Protein 3PH0 (pdb70)

Sequence (226 aa):
MMTNLETRLSGADPVFARELHAQLVQALGDVKRRLLQQYQQWQQEADAIEAGLNIIEKIKMNVQLKKQLAELALAGTGHHCHQEAASIADWLAQEECMAECVTLIRLSSLMNQMMTNLETRLSGADPVFARELHAQLVQALGDVKRRLLQQYQQWQQEADAIEAGLNIIEKIKMNVQLKKQLAELALAGTGHHCHQEAASIADWLAQEECMAECVTLIRLSSLMNQ

InterPro domains:
  IPR012671 Type III export protein PscE/YscE [PF08988] (2-66)
  IPR012671 Type III export protein PscE/YscE [TIGR02501] (2-66)

CATH classification: 1.20.5.420

Secondary structure (DSSP, 8-state):
---HHHHIIIII-HHHHHHHHHHHHHHHHHHHHH----HHHHHHHHHHHHHHHHHHHH--/---HHHHHHTTS-HHHHHHHHHHHHHHHHHHHHHT---HHHHHHHHHHHHHHHHHHHHH-/--HHHHHHHHHHHHHHHTTT-HHHHHHHHHHHHTSSTTHHHHHHHHHHHHHH-/--HHHHHHHHHHHHHHHTTT-HHHHHHHHHHHTSSSTTTTHHHHHHHHHHHH-

Radius of gyration: 18.31 Å; Cα contacts (8 Å, |Δi|>4): 300; chains: 4; bounding box: 33×34×64 Å

B-factor: mean 44.33, std 12.88, range [20.74, 105.82]

Nearest PDB structures (foldseek):
  3ph0-assembly2_D  TM=1.000E+00  e=2.295E-06  Aeromonas hydrophila
  5ic9-assembly1_C  TM=7.515E-01  e=3.969E+00  Thermochaetoides thermophila DSM 1495
  3ph0-assembly2_B  TM=1.006E+00  e=2.482E-07  Aeromonas hydrophila
  3ph0-assembly2_B  TM=1.017E+00  e=6.661E-08  Aeromonas hydrophila
  3ph0-assembly2_D  TM=1.019E+00  e=6.459E-07  Aeromonas hydrophila

Structure (mmCIF, N/CA/C/O backbone):
data_3PH0
#
_entry.id   3PH0
#
_cell.length_a   43.159
_cell.length_b   71.937
_cell.length_c   86.735
_cell.angle_alpha   90.000
_cell.angle_beta   90.000
_cell.angle_gamma   90.000
#
_symmetry.space_group_name_H-M   'P 21 21 2'
#
loop_
_entity.id
_entity.type
_entity.pdbx_description
1 polymer AscE
2 polymer AscG
3 water water
#
loop_
_atom_site.group_PDB
_atom_site.id
_atom_sit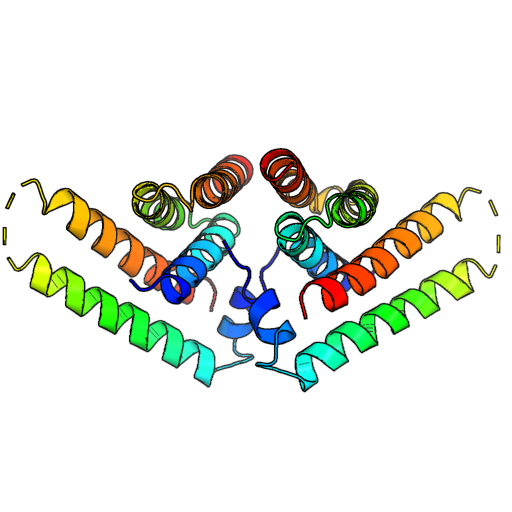e.type_symbol
_atom_site.label_atom_id
_atom_site.label_alt_id
_atom_site.label_comp_id
_atom_site.label_asym_id
_atom_site.label_entity_id
_atom_site.label_seq_id
_atom_site.pdbx_PDB_ins_code
_atom_site.Cartn_x
_atom_site.Cartn_y
_atom_site.Cartn_z
_atom_site.occupancy
_atom_site.B_iso_or_equiv
_atom_site.auth_seq_id
_atom_site.auth_comp_id
_atom_site.auth_asym_id
_atom_site.auth_atom_id
_atom_site.pdbx_PDB_model_num
ATOM 1 N N . MET A 1 1 ? 23.314 20.333 71.617 1.00 62.07 1 MET A N 1
ATOM 2 C CA . MET A 1 1 ? 24.416 20.781 70.715 1.00 61.08 1 MET A CA 1
ATOM 3 C C . MET A 1 1 ? 24.670 19.723 69.652 1.00 60.62 1 MET A C 1
ATOM 4 O O . MET A 1 1 ? 24.693 20.009 68.451 1.00 60.22 1 MET A O 1
ATOM 6 N N . MET A 1 2 ? 24.854 18.493 70.118 1.00 59.08 2 MET A N 1
ATOM 7 C CA . MET A 1 2 ? 25.116 17.359 69.250 1.00 57.29 2 MET A CA 1
ATOM 8 C C . MET A 1 2 ? 23.843 16.867 68.570 1.00 55.68 2 MET A C 1
ATOM 9 O O . MET A 1 2 ? 22.766 16.879 69.164 1.00 55.53 2 MET A O 1
ATOM 14 N N . THR A 1 3 ? 23.978 16.424 67.325 1.00 53.07 3 THR A N 1
ATOM 15 C CA . THR A 1 3 ? 22.844 15.925 66.556 1.00 51.74 3 THR A CA 1
ATOM 16 C C . THR A 1 3 ? 22.708 14.415 66.697 1.00 49.71 3 THR A C 1
ATOM 17 O O . THR A 1 3 ? 23.575 13.752 67.264 1.00 49.78 3 THR A O 1
ATOM 21 N N . ASN A 1 4 ? 21.606 13.884 66.181 1.00 47.48 4 ASN A N 1
ATOM 22 C CA . ASN A 1 4 ? 21.345 12.450 66.225 1.00 45.17 4 ASN A CA 1
ATOM 23 C C . ASN A 1 4 ? 22.289 11.799 65.216 1.00 43.76 4 ASN A C 1
ATOM 24 O O . ASN A 1 4 ? 22.725 10.665 65.393 1.00 43.38 4 ASN A O 1
ATOM 29 N N . LEU A 1 5 ? 22.610 12.542 64.163 1.00 40.78 5 LEU A N 1
ATOM 30 C CA . LEU A 1 5 ? 23.501 12.064 63.110 1.00 38.68 5 LEU A CA 1
ATOM 31 C C . LEU A 1 5 ? 24.864 11.657 63.671 1.00 37.77 5 LEU A C 1
ATOM 32 O O . LEU A 1 5 ? 25.350 10.558 63.409 1.00 35.57 5 LEU A O 1
ATOM 37 N N . GLU A 1 6 ? 25.476 12.553 64.441 1.00 38.10 6 GLU A N 1
ATOM 38 C CA . GLU A 1 6 ? 26.784 12.291 65.030 1.00 38.60 6 GLU A CA 1
ATOM 39 C C . GLU A 1 6 ? 26.831 10.982 65.819 1.00 38.05 6 GLU A C 1
ATOM 40 O O . GLU A 1 6 ? 27.841 10.284 65.808 1.00 38.19 6 GLU A O 1
ATOM 46 N N . THR A 1 7 ? 25.741 10.651 66.503 1.00 37.19 7 THR A N 1
ATOM 47 C CA . THR A 1 7 ? 25.696 9.433 67.298 1.00 37.98 7 THR A CA 1
ATOM 48 C C . THR A 1 7 ? 25.469 8.189 66.459 1.00 37.24 7 THR A C 1
ATOM 49 O O . THR A 1 7 ? 25.760 7.084 66.905 1.00 39.09 7 THR A O 1
ATOM 53 N N . ARG A 1 8 ? 24.949 8.367 65.249 1.00 37.23 8 ARG A N 1
ATOM 54 C CA . ARG A 1 8 ? 24.705 7.240 64.351 1.00 36.55 8 ARG A CA 1
ATOM 55 C C . ARG A 1 8 ? 25.959 6.966 63.536 1.00 37.76 8 ARG A C 1
ATOM 56 O O . ARG A 1 8 ? 26.079 5.921 62.898 1.00 37.47 8 ARG A O 1
ATOM 64 N N . LEU A 1 9 ? 26.885 7.919 63.547 1.00 38.15 9 LEU A N 1
ATOM 65 C CA . LEU A 1 9 ? 28.135 7.781 62.808 1.00 39.68 9 LEU A CA 1
ATOM 66 C C . LEU A 1 9 ? 29.290 7.394 63.724 1.00 39.90 9 LEU A C 1
ATOM 67 O O . LEU A 1 9 ? 30.369 7.032 63.256 1.00 39.25 9 LEU A O 1
ATOM 72 N N . SER A 1 10 ? 29.052 7.464 65.031 1.00 41.39 10 SER A N 1
ATOM 73 C CA . SER A 1 10 ? 30.086 7.159 66.013 1.00 42.47 10 SER A CA 1
ATOM 74 C C . SER A 1 10 ? 30.258 5.673 66.340 1.00 42.67 10 SER A C 1
ATOM 75 O O . SER A 1 10 ? 31.029 5.316 67.228 1.00 42.46 10 SER A O 1
ATOM 78 N N . GLY A 1 11 ? 29.544 4.812 65.624 1.00 42.44 11 GLY A N 1
ATOM 79 C CA . GLY A 1 11 ? 29.665 3.387 65.869 1.00 42.51 11 GLY A CA 1
ATOM 80 C C . GLY A 1 11 ? 28.384 2.704 66.312 1.00 43.23 11 GLY A C 1
ATOM 81 O O . GLY A 1 11 ? 28.301 1.479 66.294 1.00 43.78 11 GLY A O 1
ATOM 82 N N . ALA A 1 12 ? 27.384 3.488 66.701 1.00 41.85 12 ALA A N 1
ATOM 83 C CA . ALA A 1 12 ? 26.105 2.946 67.152 1.00 41.71 12 ALA A CA 1
ATOM 84 C C . ALA A 1 12 ? 25.224 2.385 66.024 1.00 40.99 12 ALA A C 1
ATOM 85 O O . ALA A 1 12 ? 24.301 1.604 66.281 1.00 42.00 12 ALA A O 1
ATOM 87 N N . ASP A 1 13 ? 25.507 2.779 64.785 1.00 39.66 13 ASP A N 1
ATOM 88 C CA . ASP A 1 13 ? 24.723 2.327 63.636 1.00 39.51 13 ASP A CA 1
ATOM 89 C C . ASP A 1 13 ? 25.647 2.134 62.428 1.00 37.02 13 ASP A C 1
ATOM 90 O O . ASP A 1 13 ? 25.634 2.927 61.488 1.00 36.43 13 ASP A O 1
ATOM 95 N N . PRO A 1 14 ? 26.454 1.061 62.435 1.00 36.74 14 PRO A N 1
ATOM 96 C CA . PRO A 1 14 ? 27.400 0.738 61.363 1.00 35.84 14 PRO A CA 1
ATOM 97 C C . PRO A 1 14 ? 26.786 0.661 59.967 1.00 35.75 14 PRO A C 1
ATOM 98 O O . PRO A 1 14 ? 27.393 1.104 58.988 1.00 34.33 14 PRO A O 1
ATOM 102 N N . VAL A 1 15 ? 25.594 0.075 59.882 1.00 34.87 15 VAL A N 1
ATOM 103 C CA . VAL A 1 15 ? 24.906 -0.072 58.607 1.00 35.69 15 VAL A CA 1
ATOM 104 C C . VAL A 1 15 ? 24.417 1.273 58.072 1.00 34.03 15 VAL A C 1
ATOM 105 O O . VAL A 1 15 ? 24.608 1.575 56.895 1.00 35.12 15 VAL A O 1
ATOM 109 N N . PHE A 1 16 ? 23.794 2.082 58.926 1.00 33.85 16 PHE A N 1
ATOM 110 C CA . PHE A 1 16 ? 23.337 3.404 58.500 1.00 32.59 16 PHE A CA 1
ATOM 111 C C . PHE A 1 16 ? 24.532 4.161 57.938 1.00 32.69 16 PHE A C 1
ATOM 112 O O . PHE A 1 16 ? 24.491 4.663 56.819 1.00 31.31 16 PHE A O 1
ATOM 120 N N . ALA A 1 17 ? 25.596 4.225 58.738 1.00 33.86 17 ALA A N 1
ATOM 121 C CA . ALA A 1 17 ? 26.829 4.925 58.380 1.00 33.95 17 ALA A CA 1
ATOM 122 C C . ALA A 1 17 ? 27.370 4.590 57.000 1.00 34.84 17 ALA A C 1
ATOM 123 O O . ALA A 1 17 ? 27.715 5.489 56.234 1.00 34.62 17 ALA A O 1
ATOM 125 N N . ARG A 1 18 ? 27.457 3.306 56.671 1.00 35.10 18 ARG A N 1
ATOM 126 C CA . ARG A 1 18 ? 27.975 2.952 55.357 1.00 36.37 18 ARG A CA 1
ATOM 127 C C . ARG A 1 18 ? 26.984 3.145 54.223 1.00 33.84 18 ARG A C 1
ATOM 128 O O . ARG A 1 18 ? 27.383 3.185 53.066 1.00 34.88 18 ARG A O 1
ATOM 136 N N . GLU A 1 19 ? 25.698 3.268 54.541 1.00 33.67 19 GLU A N 1
ATOM 137 C CA . GLU A 1 19 ? 24.701 3.498 53.498 1.00 33.32 19 GLU A CA 1
ATOM 138 C C . GLU A 1 19 ? 24.789 4.975 53.121 1.00 31.73 19 GLU A C 1
ATOM 139 O O . GLU A 1 19 ? 24.754 5.325 51.940 1.00 33.02 19 GLU A O 1
ATOM 145 N N . LEU A 1 20 ? 24.912 5.827 54.141 1.00 30.10 20 LEU A N 1
ATOM 146 C CA . LEU A 1 20 ? 25.005 7.267 53.954 1.00 28.93 20 LEU A CA 1
ATOM 147 C C . LEU A 1 20 ? 26.267 7.614 53.195 1.00 28.02 20 LEU A C 1
ATOM 148 O O . LEU A 1 20 ? 26.251 8.434 52.275 1.00 26.04 20 LEU A O 1
ATOM 153 N N . HIS A 1 21 ? 27.368 6.988 53.592 1.00 30.81 21 HIS A N 1
ATOM 154 C CA . HIS A 1 21 ? 28.646 7.225 52.939 1.00 32.01 21 HIS A CA 1
ATOM 155 C C . HIS A 1 21 ? 28.563 6.753 51.507 1.00 32.22 21 HIS A C 1
ATOM 156 O O . HIS A 1 21 ? 29.036 7.423 50.582 1.00 32.57 21 HIS A O 1
ATOM 163 N N . ALA A 1 22 ? 27.947 5.591 51.330 1.00 31.78 22 ALA A N 1
ATOM 164 C CA . ALA A 1 22 ? 27.794 5.011 50.009 1.00 32.43 22 ALA A CA 1
ATOM 165 C C . ALA A 1 22 ? 27.049 5.952 49.066 1.00 32.28 22 ALA A C 1
ATOM 166 O O . ALA A 1 22 ? 27.519 6.214 47.954 1.00 32.20 22 ALA A O 1
ATOM 168 N N . GLN A 1 23 ? 25.893 6.468 49.477 1.00 31.29 23 GLN A N 1
ATOM 169 C CA . GLN A 1 23 ? 25.188 7.354 48.561 1.00 33.32 23 GLN A CA 1
ATOM 170 C C . GLN A 1 23 ? 25.886 8.696 48.351 1.00 32.26 23 GLN A C 1
ATOM 171 O O . GLN A 1 23 ? 25.813 9.263 47.267 1.00 32.69 23 GLN A O 1
ATOM 177 N N . LEU A 1 24 ? 26.568 9.205 49.373 1.00 31.26 24 LEU A N 1
ATOM 178 C CA . LEU A 1 24 ? 27.280 10.464 49.211 1.00 31.40 24 LEU A CA 1
ATOM 179 C C . LEU A 1 24 ? 28.346 10.308 48.123 1.00 31.10 24 LEU A C 1
ATOM 180 O O . LEU A 1 24 ? 28.626 11.257 47.402 1.00 31.49 24 LEU A O 1
ATOM 185 N N . VAL A 1 25 ? 28.946 9.125 47.996 1.00 29.58 25 VAL A N 1
ATOM 186 C CA . VAL A 1 25 ? 29.952 8.946 46.951 1.00 28.88 25 VAL A CA 1
ATOM 187 C C . VAL A 1 25 ? 29.203 8.758 45.640 1.00 28.88 25 VAL A C 1
ATOM 188 O O . VAL A 1 25 ? 29.605 9.279 44.602 1.00 29.73 25 VAL A O 1
ATOM 192 N N . GLN A 1 26 ? 28.096 8.026 45.701 1.00 29.15 26 GLN A N 1
ATOM 193 C CA . GLN A 1 26 ? 27.263 7.808 44.530 1.00 28.97 26 GLN A CA 1
ATOM 194 C C . GLN A 1 26 ? 26.981 9.174 43.905 1.00 29.44 26 GLN A C 1
ATOM 195 O O . GLN A 1 26 ? 27.280 9.426 42.731 1.00 29.05 26 GLN A O 1
ATOM 201 N N . ALA A 1 27 ? 26.403 10.056 44.713 1.00 28.61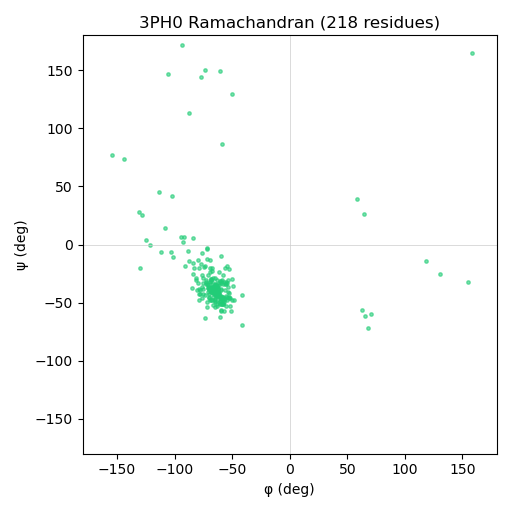 27 ALA A N 1
ATOM 202 C CA . ALA A 1 27 ? 26.070 11.402 44.275 1.00 29.16 27 ALA A CA 1
ATOM 203 C C . ALA A 1 27 ? 27.308 12.106 43.709 1.00 29.89 27 ALA A C 1
ATOM 204 O O . ALA A 1 27 ? 27.253 12.730 42.647 1.00 29.16 27 ALA A O 1
ATOM 206 N N . LEU A 1 28 ? 28.425 11.992 44.420 1.00 31.07 28 LEU A N 1
ATOM 207 C CA . LEU A 1 28 ? 29.664 12.625 43.997 1.00 31.40 28 LEU A CA 1
ATOM 208 C C . LEU A 1 28 ? 30.053 12.184 42.601 1.00 34.84 28 LEU A C 1
ATOM 209 O O . LEU A 1 28 ? 30.532 12.991 41.794 1.00 37.18 28 LEU A O 1
ATOM 214 N N . GLY A 1 29 ? 29.840 10.903 42.314 1.00 37.40 29 GLY A N 1
ATOM 215 C CA . GLY A 1 29 ? 30.171 10.381 41.003 1.00 38.51 29 GLY A CA 1
ATOM 216 C C . GLY A 1 29 ? 29.261 10.987 39.957 1.00 40.32 29 GLY A C 1
ATOM 217 O O . GLY A 1 29 ? 29.687 11.280 38.839 1.00 40.28 29 GLY A O 1
ATOM 218 N N . ASP A 1 30 ? 27.998 11.179 40.329 1.00 41.40 30 ASP A N 1
ATOM 219 C CA . ASP A 1 30 ? 27.009 11.760 39.431 1.00 40.74 30 ASP A CA 1
ATOM 220 C C . ASP A 1 30 ? 27.426 13.159 38.975 1.00 40.96 30 ASP A C 1
ATOM 221 O O . ASP A 1 30 ? 27.527 13.420 37.783 1.00 39.38 30 ASP A O 1
ATOM 226 N N . VAL A 1 31 ? 27.674 14.056 39.924 1.00 39.61 31 VAL A N 1
ATOM 227 C CA . VAL A 1 31 ? 28.063 15.416 39.578 1.00 39.09 31 VAL A CA 1
ATOM 228 C C . VAL A 1 31 ? 29.453 15.484 38.948 1.00 38.76 31 VAL A C 1
ATOM 229 O O . VAL A 1 31 ? 29.723 16.355 38.123 1.00 38.06 31 VAL A O 1
ATOM 233 N N . LYS A 1 32 ? 30.335 14.567 39.319 1.00 38.49 32 LYS A N 1
ATOM 234 C CA . LYS A 1 32 ? 31.675 14.598 38.751 1.00 38.75 32 LYS A CA 1
ATOM 235 C C . LYS A 1 32 ? 31.683 14.257 37.274 1.00 37.89 32 LYS A C 1
ATOM 236 O O . LYS A 1 32 ? 32.420 14.872 36.506 1.00 36.38 32 LYS A O 1
ATOM 242 N N . ARG A 1 33 ? 30.873 13.288 36.860 1.00 38.15 33 ARG A N 1
ATOM 243 C CA . ARG A 1 33 ? 30.845 12.950 35.446 1.00 37.81 33 ARG A CA 1
ATOM 244 C C . ARG A 1 33 ? 29.984 13.974 34.732 1.00 37.50 33 ARG A C 1
ATOM 245 O O . ARG A 1 33 ? 29.997 14.079 33.510 1.00 38.22 33 ARG A O 1
ATOM 253 N N . ARG A 1 34 ? 29.249 14.745 35.521 1.00 37.86 34 ARG A N 1
ATOM 254 C CA . ARG A 1 34 ? 28.387 15.800 35.007 1.00 37.55 34 ARG A CA 1
ATOM 255 C C . ARG A 1 34 ? 29.318 16.945 34.610 1.00 37.06 34 ARG A C 1
ATOM 256 O O . ARG A 1 34 ? 29.108 17.620 33.602 1.00 35.02 34 ARG A O 1
ATOM 264 N N . LEU A 1 35 ? 30.353 17.154 35.417 1.00 35.63 35 LEU A N 1
ATOM 265 C CA . LEU A 1 35 ? 31.342 18.194 35.152 1.00 34.05 35 LEU A CA 1
ATOM 266 C C . LEU A 1 35 ? 32.196 17.742 33.964 1.00 34.22 35 LEU A C 1
ATOM 267 O O . LEU A 1 35 ? 33.066 18.473 33.488 1.00 32.86 35 LEU A O 1
ATOM 272 N N . LEU A 1 36 ? 31.926 16.527 33.492 1.00 33.15 36 LEU A N 1
ATOM 273 C CA . LEU A 1 36 ? 32.626 15.945 32.352 1.00 34.78 36 LEU A CA 1
ATOM 274 C C . LEU A 1 36 ? 34.066 15.593 32.687 1.00 35.88 36 LEU A C 1
ATOM 275 O O . LEU A 1 36 ? 34.346 14.473 33.119 1.00 39.03 36 LEU A O 1
ATOM 280 N N . GLN A 1 42 ? 30.781 28.384 34.084 1.00 47.16 42 GLN A N 1
ATOM 281 C CA . GLN A 1 42 ? 29.502 28.754 33.493 1.00 47.79 42 GLN A CA 1
ATOM 282 C C . GLN A 1 42 ? 28.384 28.079 34.287 1.00 47.35 42 GLN A C 1
ATOM 283 O O . GLN A 1 42 ? 27.645 28.726 35.033 1.00 46.96 42 GLN A O 1
ATOM 289 N N . GLN A 1 43 ? 28.278 26.767 34.115 1.00 47.84 43 GLN A N 1
ATOM 290 C CA . GLN A 1 43 ? 27.293 25.948 34.802 1.00 45.68 43 GLN A CA 1
ATOM 291 C C . GLN A 1 43 ? 28.154 24.929 35.544 1.00 44.90 43 GLN A C 1
ATOM 292 O O . GLN A 1 43 ? 27.662 24.051 36.261 1.00 45.01 43 GLN A O 1
ATOM 298 N N . TYR A 1 44 ? 29.462 25.071 35.348 1.00 41.50 44 TYR A N 1
ATOM 299 C CA . TYR A 1 44 ? 30.440 24.223 35.992 1.00 41.08 44 TYR A CA 1
ATOM 300 C C . TYR A 1 44 ? 30.628 24.699 37.421 1.00 41.05 44 TYR A C 1
ATOM 301 O O . TYR A 1 44 ? 30.700 23.885 38.340 1.00 39.53 44 TYR A O 1
ATOM 310 N N . GLN A 1 45 ? 30.696 26.017 37.609 1.00 40.55 45 GLN A N 1
ATOM 311 C CA . GLN A 1 45 ? 30.883 26.569 38.946 1.00 42.30 45 GLN A CA 1
ATOM 312 C C . GLN A 1 45 ? 29.752 26.135 39.879 1.00 42.28 45 GLN A C 1
ATOM 313 O O . GLN A 1 45 ? 29.961 25.976 41.080 1.00 41.75 45 GLN A O 1
ATOM 319 N N . GLN A 1 46 ? 28.562 25.921 39.324 1.00 42.37 46 GLN A N 1
ATOM 320 C CA . GLN A 1 46 ? 27.425 25.472 40.126 1.00 42.74 46 GLN A CA 1
ATOM 321 C C . GLN A 1 46 ? 27.618 24.009 40.534 1.00 40.90 46 GLN A C 1
ATOM 322 O O . GLN A 1 46 ? 27.552 23.665 41.717 1.00 39.47 46 GLN A O 1
ATOM 328 N N . TRP A 1 47 ? 27.856 23.149 39.548 1.00 39.26 47 TRP A N 1
ATOM 329 C CA . TRP A 1 47 ? 28.053 21.730 39.821 1.00 38.14 47 TRP A CA 1
ATOM 330 C C . TRP A 1 47 ? 29.315 21.509 40.647 1.00 38.55 47 TRP A C 1
ATOM 331 O O . TRP A 1 47 ? 29.342 20.670 41.552 1.00 38.97 47 TRP A O 1
ATOM 342 N N . GLN A 1 48 ? 30.360 22.265 40.329 1.00 35.78 48 GLN A N 1
ATOM 343 C CA . GLN A 1 48 ? 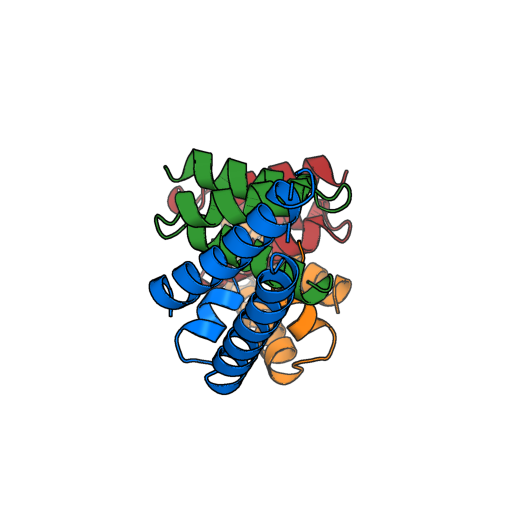31.619 22.168 41.049 1.00 35.02 48 GLN A CA 1
ATOM 344 C C . GLN A 1 48 ? 31.346 22.548 42.502 1.00 35.31 48 GLN A C 1
ATOM 345 O O . GLN A 1 48 ? 31.944 22.000 43.432 1.00 36.40 48 GLN A O 1
ATOM 351 N N . GLN A 1 49 ? 30.428 23.489 42.688 1.00 34.58 49 GLN A N 1
ATOM 352 C CA . GLN A 1 49 ? 30.063 23.930 44.023 1.00 34.38 49 GLN A CA 1
ATOM 353 C C . GLN A 1 49 ? 29.398 22.756 44.736 1.00 32.74 49 GLN A C 1
ATOM 354 O O . GLN A 1 49 ? 29.630 22.531 45.917 1.00 31.91 49 GLN A O 1
ATOM 360 N N . GLU A 1 50 ? 28.584 22.005 43.998 1.00 32.80 50 GLU A N 1
ATOM 361 C CA . GLU A 1 50 ? 27.895 20.846 44.546 1.00 32.33 50 GLU A CA 1
ATOM 362 C C . GLU A 1 50 ? 28.865 19.706 44.846 1.00 31.78 50 GLU A C 1
ATOM 363 O O . GLU A 1 50 ? 28.685 18.981 45.826 1.00 31.27 50 GLU A O 1
ATOM 369 N N . ALA A 1 51 ? 29.883 19.543 44.001 1.00 30.84 51 ALA A N 1
ATOM 370 C CA . ALA A 1 51 ? 30.881 18.496 44.206 1.00 28.60 51 ALA A CA 1
ATOM 371 C C . ALA A 1 51 ? 31.657 18.799 45.469 1.00 28.88 51 ALA A C 1
ATOM 372 O O . ALA A 1 51 ? 32.027 17.884 46.201 1.00 28.72 51 ALA A O 1
ATOM 374 N N . ASP A 1 52 ? 31.914 20.082 45.720 1.00 29.28 52 ASP A N 1
ATOM 375 C CA . ASP A 1 52 ? 32.644 20.483 46.923 1.00 31.62 52 ASP A CA 1
ATOM 376 C C . ASP A 1 52 ? 31.824 20.148 48.160 1.00 31.85 52 ASP A C 1
ATOM 377 O O . ASP A 1 52 ? 32.335 19.577 49.122 1.00 31.50 52 ASP A O 1
ATOM 382 N N . ALA A 1 53 ? 30.546 20.509 48.123 1.00 31.35 53 ALA A N 1
ATOM 383 C CA . ALA A 1 53 ? 29.642 20.259 49.233 1.00 29.93 53 ALA A CA 1
ATOM 384 C C . ALA A 1 53 ? 29.585 18.771 49.601 1.00 30.76 53 ALA A C 1
ATOM 385 O O . ALA A 1 53 ? 29.667 18.407 50.775 1.00 30.63 53 ALA A O 1
ATOM 387 N N . ILE A 1 54 ? 29.447 17.908 48.600 1.00 29.13 54 ILE A N 1
ATOM 388 C CA . ILE A 1 54 ? 29.387 16.480 48.867 1.00 29.16 54 ILE A CA 1
ATOM 389 C C . ILE A 1 54 ? 30.709 15.985 49.454 1.00 30.05 54 ILE A C 1
ATOM 390 O O . ILE A 1 54 ? 30.730 15.290 50.465 1.00 29.50 54 ILE A O 1
ATOM 395 N N . GLU A 1 55 ? 31.816 16.357 48.826 1.00 30.98 55 GLU A N 1
ATOM 396 C CA . GLU A 1 55 ? 33.125 15.956 49.318 1.00 30.89 55 GLU A CA 1
ATOM 397 C C . GLU A 1 55 ? 33.316 16.480 50.743 1.00 31.22 55 GLU A C 1
ATOM 398 O O . GLU A 1 55 ? 33.875 15.787 51.606 1.00 32.13 55 GLU A O 1
ATOM 404 N N . ALA A 1 56 ? 32.840 17.700 50.992 1.00 28.01 56 ALA A N 1
ATOM 405 C CA . ALA A 1 56 ? 32.949 18.305 52.313 1.00 26.20 56 ALA A CA 1
ATOM 406 C C . ALA A 1 56 ? 32.273 17.410 53.346 1.00 23.56 56 ALA A C 1
ATOM 407 O O . ALA A 1 56 ? 32.827 17.126 54.404 1.00 22.71 56 ALA A O 1
ATOM 409 N N . GLY A 1 57 ? 31.069 16.960 53.027 1.00 23.63 57 GLY A N 1
ATOM 410 C CA . GLY A 1 57 ? 30.345 16.097 53.938 1.00 23.93 57 GLY A CA 1
ATOM 411 C C . GLY A 1 57 ? 31.106 14.817 54.220 1.00 25.16 57 GLY A C 1
ATOM 412 O O . GLY A 1 57 ? 31.027 14.277 55.317 1.00 23.58 57 GLY A O 1
ATOM 413 N N . LEU A 1 58 ? 31.842 14.329 53.228 1.00 26.65 58 LEU A N 1
ATOM 414 C CA . LEU A 1 58 ? 32.628 13.105 53.377 1.00 27.94 58 LEU A CA 1
ATOM 415 C C . LEU A 1 58 ? 33.818 13.335 54.293 1.00 28.75 58 LEU A C 1
ATOM 416 O O . LEU A 1 58 ? 34.330 12.405 54.917 1.00 30.26 58 LEU A O 1
ATOM 421 N N . ASN A 1 59 ? 34.266 14.581 54.360 1.00 31.14 59 ASN A N 1
ATOM 422 C CA . ASN A 1 59 ? 35.386 14.937 55.216 1.00 32.74 59 ASN A CA 1
ATOM 423 C C . ASN A 1 59 ? 34.946 15.013 56.666 1.00 32.25 59 ASN A C 1
ATOM 424 O O . ASN A 1 59 ? 35.698 14.643 57.563 1.00 33.93 59 ASN A O 1
ATOM 429 N N . ILE A 1 60 ? 33.730 15.498 56.894 1.00 32.05 60 ILE A N 1
ATOM 430 C CA . ILE A 1 60 ? 33.198 15.614 58.254 1.00 34.10 60 ILE A CA 1
ATOM 431 C C . ILE A 1 60 ? 32.863 14.241 58.830 1.00 34.58 60 ILE A C 1
ATOM 432 O O . ILE A 1 60 ? 33.256 13.917 59.951 1.00 35.47 60 ILE A O 1
ATOM 437 N N . ILE A 1 61 ? 32.137 13.440 58.059 1.00 36.01 61 ILE A N 1
ATOM 438 C CA . ILE A 1 61 ? 31.753 12.109 58.501 1.00 40.03 61 ILE A CA 1
ATOM 439 C C . ILE A 1 61 ? 32.956 11.335 59.027 1.00 40.29 61 ILE A C 1
ATOM 440 O O . ILE A 1 61 ? 32.819 10.483 59.901 1.00 39.76 61 ILE A O 1
ATOM 445 N N . GLU A 1 62 ? 34.133 11.629 58.489 1.00 41.25 62 GLU A N 1
ATOM 446 C CA . GLU A 1 62 ? 35.336 10.944 58.933 1.00 44.04 62 GLU A CA 1
ATOM 447 C C . GLU A 1 62 ? 35.905 11.625 60.163 1.00 44.93 62 GLU A C 1
ATOM 448 O O . GLU A 1 62 ? 36.402 10.968 61.074 1.00 45.39 62 GLU A O 1
ATOM 454 N N . LYS A 1 63 ? 35.820 12.949 60.194 1.00 45.17 63 LYS A N 1
ATOM 455 C CA . LYS A 1 63 ? 36.333 13.698 61.323 1.00 45.94 63 LYS A CA 1
ATOM 456 C C . LYS A 1 63 ? 35.468 13.540 62.566 1.00 46.28 63 LYS A C 1
ATOM 457 O O . LYS A 1 63 ? 35.887 13.921 63.657 1.00 46.04 63 LYS A O 1
ATOM 463 N N . ILE A 1 64 ? 34.268 12.979 62.417 1.00 46.65 64 ILE A N 1
ATOM 464 C CA . ILE A 1 64 ? 33.387 12.812 63.574 1.00 46.30 64 ILE A CA 1
ATOM 465 C C . ILE A 1 64 ? 32.910 11.378 63.814 1.00 47.23 64 ILE A C 1
ATOM 466 O O . ILE A 1 64 ? 32.115 11.134 64.721 1.00 47.66 64 ILE A O 1
ATOM 471 N N . LYS A 1 65 ? 33.391 10.431 63.014 1.00 47.44 65 LYS A N 1
ATOM 472 C CA . LYS A 1 65 ? 32.989 9.038 63.188 1.00 48.89 65 LYS A CA 1
ATOM 473 C C . LYS A 1 65 ? 33.701 8.419 64.391 1.00 49.52 65 LYS A C 1
ATOM 474 O O . LYS A 1 65 ? 34.467 9.146 65.059 1.00 50.60 65 LYS A O 1
ATOM 480 N N . MET B 2 1 ? 21.984 15.638 46.854 1.00 45.76 1 MET C N 1
ATOM 481 C CA . MET B 2 1 ? 21.212 15.477 45.583 1.00 47.37 1 MET C CA 1
ATOM 482 C C . MET B 2 1 ? 19.714 15.609 45.862 1.00 47.70 1 MET C C 1
ATOM 483 O O . MET B 2 1 ? 19.162 16.708 45.761 1.00 49.22 1 MET C O 1
ATOM 485 N N . ASN B 2 2 ? 19.045 14.508 46.205 1.00 45.60 2 ASN C N 1
ATOM 486 C CA . ASN B 2 2 ? 17.620 14.602 46.506 1.00 42.55 2 ASN C CA 1
ATOM 487 C C . ASN B 2 2 ? 17.462 15.284 47.873 1.00 39.97 2 ASN C C 1
ATOM 488 O O . ASN B 2 2 ? 18.338 15.181 48.733 1.00 39.68 2 ASN C O 1
ATOM 493 N N . VAL B 2 3 ? 16.353 15.996 48.055 1.00 37.01 3 VAL C N 1
ATOM 494 C CA . VAL B 2 3 ? 16.079 16.734 49.287 1.00 35.24 3 VAL C CA 1
ATOM 495 C C . VAL B 2 3 ? 16.435 16.034 50.601 1.00 35.01 3 VAL C C 1
ATOM 496 O O . VAL B 2 3 ? 16.999 16.658 51.503 1.00 32.87 3 VAL C O 1
ATOM 500 N N . GLN B 2 4 ? 16.108 14.750 50.714 1.00 34.21 4 GLN C N 1
ATOM 501 C CA . GLN B 2 4 ? 16.414 14.003 51.928 1.00 35.26 4 GLN C CA 1
ATOM 502 C C . GLN B 2 4 ? 17.924 13.933 52.143 1.00 33.89 4 GLN C C 1
ATOM 503 O O . GLN B 2 4 ? 18.407 14.040 53.271 1.00 33.32 4 GLN C O 1
ATOM 509 N N . LEU B 2 5 ? 18.672 13.757 51.060 1.00 32.12 5 LEU C N 1
ATOM 510 C CA . LEU B 2 5 ? 20.118 13.682 51.172 1.00 31.65 5 LEU C CA 1
ATOM 511 C C . LEU B 2 5 ? 20.655 15.062 51.542 1.00 31.90 5 LEU C C 1
ATOM 512 O O . LEU B 2 5 ? 21.529 15.188 52.401 1.00 30.75 5 LEU C O 1
ATOM 517 N N . LYS B 2 6 ? 20.118 16.095 50.896 1.00 32.02 6 LYS C N 1
ATOM 518 C CA . LYS B 2 6 ? 20.538 17.463 51.171 1.00 31.07 6 LYS C CA 1
ATOM 519 C C . LYS B 2 6 ? 20.389 17.795 52.650 1.00 30.25 6 LYS C C 1
ATOM 520 O O . LYS B 2 6 ? 21.276 18.402 53.254 1.00 30.71 6 LYS C O 1
ATOM 526 N N . LYS B 2 7 ? 19.264 17.400 53.237 1.00 28.41 7 LYS C N 1
ATOM 527 C CA . LYS B 2 7 ? 19.027 17.689 54.650 1.00 28.82 7 LYS C CA 1
ATOM 528 C C . LYS B 2 7 ? 20.037 16.961 55.527 1.00 27.31 7 LYS C C 1
ATOM 529 O O . LYS B 2 7 ? 20.390 17.436 56.601 1.00 27.53 7 LYS C O 1
ATOM 535 N N . GLN B 2 8 ? 20.514 15.819 55.047 1.00 26.06 8 GLN C N 1
ATOM 536 C CA . GLN B 2 8 ? 21.515 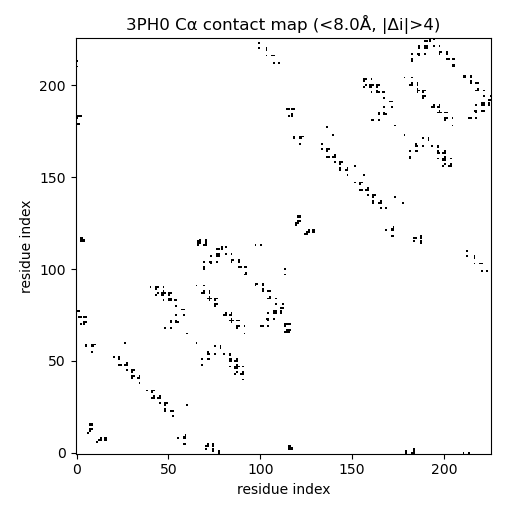15.031 55.756 1.00 26.74 8 GLN C CA 1
ATOM 537 C C . GLN B 2 8 ? 22.860 15.769 55.703 1.00 26.58 8 GLN C C 1
ATOM 538 O O . GLN B 2 8 ? 23.652 15.726 56.648 1.00 25.12 8 GLN C O 1
ATOM 544 N N . LEU B 2 9 ? 23.121 16.442 54.590 1.00 26.98 9 LEU C N 1
ATOM 545 C CA . LEU B 2 9 ? 24.363 17.184 54.461 1.00 28.85 9 LEU C CA 1
ATOM 546 C C . LEU B 2 9 ? 24.346 18.441 55.329 1.00 28.21 9 LEU C C 1
ATOM 547 O O . LEU B 2 9 ? 25.383 18.847 55.865 1.00 29.61 9 LEU C O 1
ATOM 552 N N . ALA B 2 10 ? 23.170 19.050 55.462 1.00 27.58 10 ALA C N 1
ATOM 553 C CA . ALA B 2 10 ? 23.006 20.245 56.286 1.00 26.96 10 ALA C CA 1
ATOM 554 C C . ALA B 2 10 ? 23.222 19.854 57.738 1.00 27.46 10 ALA C C 1
ATOM 555 O O . ALA B 2 10 ? 23.922 20.539 58.480 1.00 28.49 10 ALA C O 1
ATOM 557 N N . GLU B 2 11 ? 22.619 18.747 58.150 1.00 28.02 11 GLU C N 1
ATOM 558 C CA . GLU B 2 11 ? 22.799 18.308 59.528 1.00 29.82 11 GLU C CA 1
ATOM 559 C C . GLU B 2 11 ? 24.266 17.984 59.745 1.00 29.24 11 GLU C C 1
ATOM 560 O O . GLU B 2 11 ? 24.820 18.230 60.814 1.00 28.09 11 GLU C O 1
ATOM 566 N N . LEU B 2 12 ? 24.885 17.427 58.712 1.00 29.43 12 LEU C N 1
ATOM 567 C CA . LEU B 2 12 ? 26.285 17.067 58.757 1.00 29.26 12 LEU C CA 1
ATOM 568 C C . LEU B 2 12 ? 27.116 18.348 58.899 1.00 29.65 12 LEU C C 1
ATOM 569 O O . LEU B 2 12 ? 28.079 18.390 59.659 1.00 31.57 12 LEU C O 1
ATOM 574 N N . ALA B 2 13 ? 26.734 19.394 58.171 1.00 28.63 13 ALA C N 1
ATOM 575 C CA . ALA B 2 13 ? 27.451 20.664 58.225 1.00 27.80 13 ALA C CA 1
ATOM 576 C C . ALA B 2 13 ? 27.320 21.285 59.614 1.00 29.10 13 ALA C C 1
ATOM 577 O O . ALA B 2 13 ? 28.276 21.835 60.167 1.00 27.70 13 ALA C O 1
ATOM 579 N N . LEU B 2 14 ? 26.119 21.205 60.167 1.00 29.65 14 LEU C N 1
ATOM 580 C CA . LEU B 2 14 ? 25.851 21.751 61.484 1.00 32.80 14 LEU C CA 1
ATOM 581 C C . LEU B 2 14 ? 26.720 21.015 62.500 1.00 32.96 14 LEU C C 1
ATOM 582 O O . LEU B 2 14 ? 27.294 21.623 63.411 1.00 32.56 14 LEU C O 1
ATOM 587 N N . ALA B 2 15 ? 26.806 19.699 62.334 1.00 30.43 15 ALA C N 1
ATOM 588 C CA . ALA B 2 15 ? 27.616 18.874 63.212 1.00 30.65 15 ALA C CA 1
ATOM 589 C C . ALA B 2 15 ? 29.079 19.274 63.047 1.00 31.24 15 ALA C C 1
ATOM 590 O O . ALA B 2 15 ? 29.844 19.269 64.008 1.00 30.78 15 ALA C O 1
ATOM 592 N N . GLY B 2 16 ? 29.453 19.625 61.820 1.00 31.91 16 GLY C N 1
ATOM 593 C CA . GLY B 2 16 ? 30.818 20.016 61.534 1.00 32.43 16 GLY C CA 1
ATOM 594 C C . GLY B 2 16 ? 31.258 21.304 62.207 1.00 34.53 16 GLY C C 1
ATOM 595 O O . GLY B 2 16 ? 32.410 21.420 62.640 1.00 35.04 16 GLY C O 1
ATOM 596 N N . THR B 2 17 ? 30.358 22.280 62.300 1.00 34.92 17 THR C N 1
ATOM 597 C CA . THR B 2 17 ? 30.712 23.551 62.926 1.00 35.78 17 THR C CA 1
ATOM 598 C C . THR B 2 17 ? 31.098 23.339 64.383 1.00 36.50 17 THR C C 1
ATOM 599 O O . THR B 2 17 ? 31.836 24.136 64.958 1.00 36.07 17 THR C O 1
ATOM 603 N N . GLY B 2 18 ? 30.612 22.249 64.970 1.00 38.34 18 GLY C N 1
ATOM 604 C CA . GLY B 2 18 ? 30.929 21.954 66.355 1.00 39.38 18 GLY C CA 1
ATOM 605 C C . GLY B 2 18 ? 32.152 21.067 66.509 1.00 42.05 18 GLY C C 1
ATOM 606 O O . GLY B 2 18 ? 32.472 20.629 67.610 1.00 42.46 18 GLY C O 1
ATOM 607 N N . HIS B 2 19 ? 32.837 20.802 65.401 1.00 43.55 19 HIS C N 1
ATOM 608 C CA . HIS B 2 19 ? 34.031 19.963 65.402 1.00 45.29 19 HIS C CA 1
ATOM 609 C C . HIS B 2 19 ? 35.184 20.623 64.651 1.00 45.56 19 HIS C C 1
ATOM 610 O O . HIS B 2 19 ? 36.047 19.943 64.095 1.00 45.74 19 HIS C O 1
ATOM 617 N N . HIS B 2 20 ? 35.189 21.953 64.630 1.00 46.18 20 HIS C N 1
ATOM 618 C CA . HIS B 2 20 ? 36.234 22.709 63.951 1.00 46.20 20 HIS C CA 1
ATOM 619 C C . HIS B 2 20 ? 36.329 22.368 62.458 1.00 46.04 20 HIS C C 1
ATOM 620 O O . HIS B 2 20 ? 37.423 22.276 61.905 1.00 46.83 20 HIS C O 1
ATOM 627 N N . CYS B 2 21 ? 35.183 22.177 61.811 1.00 45.54 21 CYS C N 1
ATOM 628 C CA . CYS B 2 21 ? 35.133 21.861 60.379 1.00 45.03 21 CYS C CA 1
ATOM 629 C C . CYS B 2 21 ? 34.483 23.010 59.613 1.00 43.16 21 CYS C C 1
ATOM 630 O O . CYS B 2 21 ? 33.647 22.788 58.739 1.00 43.78 21 CYS C O 1
ATOM 633 N N . HIS B 2 22 ? 34.881 24.234 59.928 1.00 41.41 22 HIS C N 1
ATOM 634 C CA . HIS B 2 22 ? 34.293 25.408 59.297 1.00 40.57 22 HIS C CA 1
ATOM 635 C C . HIS B 2 22 ? 34.420 25.518 57.785 1.00 39.24 22 HIS C C 1
ATOM 636 O O . HIS B 2 22 ? 33.541 26.068 57.128 1.00 39.47 22 HIS C O 1
ATOM 643 N N . GLN B 2 23 ? 35.502 24.996 57.229 1.00 38.49 23 GLN C N 1
ATOM 644 C CA . GLN B 2 23 ? 35.707 25.047 55.789 1.00 37.79 23 GLN C CA 1
ATOM 645 C C . GLN B 2 23 ? 34.691 24.127 55.118 1.00 36.83 23 GLN C C 1
ATOM 646 O O . GLN B 2 23 ? 34.009 24.517 54.166 1.00 35.17 23 GLN C O 1
ATOM 652 N N . GLU B 2 24 ? 34.581 22.908 55.636 1.00 36.54 24 GLU C N 1
ATOM 653 C CA . GLU B 2 24 ? 33.639 21.929 55.107 1.00 35.69 24 GLU C CA 1
ATOM 654 C C . GLU B 2 24 ? 32.206 22.449 55.213 1.00 33.99 24 GLU C C 1
ATOM 655 O O . GLU B 2 24 ? 31.439 22.384 54.255 1.00 31.37 24 GLU C O 1
ATOM 661 N N . ALA B 2 25 ? 31.851 22.954 56.390 1.00 32.31 25 ALA C N 1
ATOM 662 C CA . ALA B 2 25 ? 30.513 23.477 56.626 1.00 32.15 25 ALA C CA 1
ATOM 663 C C . ALA B 2 25 ? 30.214 24.618 55.664 1.00 32.10 25 ALA C C 1
ATOM 664 O O . ALA B 2 25 ? 29.101 24.742 55.158 1.00 32.50 25 ALA C O 1
ATOM 666 N N . ALA B 2 26 ? 31.219 25.445 55.405 1.00 31.96 26 ALA C N 1
ATOM 667 C CA . ALA B 2 26 ? 31.054 26.572 54.494 1.00 31.78 26 ALA C CA 1
ATOM 668 C C . ALA B 2 26 ? 30.770 26.082 53.082 1.00 30.69 26 ALA C C 1
ATOM 669 O O . ALA B 2 26 ? 29.910 26.633 52.392 1.00 29.62 26 ALA C O 1
ATOM 671 N N . SER B 2 27 ? 31.503 25.054 52.654 1.00 29.69 27 SER C N 1
ATOM 672 C CA . SER B 2 27 ? 31.317 24.495 51.320 1.00 28.67 27 SER C CA 1
ATOM 673 C C . SER B 2 27 ? 29.884 24.017 51.199 1.00 28.09 27 SER C C 1
ATOM 674 O O . SER B 2 27 ? 29.197 24.308 50.214 1.00 25.34 27 SER C O 1
ATOM 677 N N . ILE B 2 28 ? 29.425 23.291 52.213 1.00 27.68 28 ILE C N 1
ATOM 678 C CA . ILE B 2 28 ? 28.055 22.793 52.207 1.00 26.31 28 ILE C CA 1
ATOM 679 C C . ILE B 2 28 ? 27.078 23.964 52.225 1.00 26.32 28 ILE C C 1
ATOM 680 O O . ILE B 2 28 ? 26.185 24.041 51.390 1.00 25.49 28 ILE C O 1
ATOM 685 N N . ALA B 2 29 ? 27.270 24.887 53.161 1.00 28.31 29 ALA C N 1
ATOM 686 C CA . ALA B 2 29 ? 26.402 26.060 53.293 1.00 30.85 29 ALA C CA 1
ATOM 687 C C . ALA B 2 29 ? 26.177 26.833 51.989 1.00 30.56 29 ALA C C 1
ATOM 688 O O . ALA B 2 29 ? 25.047 27.174 51.644 1.00 29.04 29 ALA C O 1
ATOM 690 N N . ASP B 2 30 ? 27.253 27.107 51.264 1.00 32.30 30 ASP C N 1
ATOM 691 C CA . ASP B 2 30 ? 27.148 27.861 50.024 1.00 33.12 30 ASP C CA 1
ATOM 692 C C . ASP B 2 30 ? 26.400 27.144 48.910 1.00 33.50 30 ASP C C 1
ATOM 693 O O . ASP B 2 30 ? 25.787 27.785 48.062 1.00 34.78 30 ASP C O 1
ATOM 698 N N . TRP B 2 31 ? 26.448 25.817 48.917 1.00 34.39 31 TRP C N 1
ATOM 699 C CA . TRP B 2 31 ? 25.759 25.008 47.916 1.00 34.27 31 TRP C CA 1
ATOM 700 C C . TRP B 2 31 ? 24.270 24.997 48.248 1.00 34.42 31 TRP C C 1
ATOM 701 O O . TRP B 2 31 ? 23.422 25.187 47.374 1.00 34.78 31 TRP C O 1
ATOM 712 N N . LEU B 2 32 ? 23.951 24.780 49.517 1.00 34.19 32 LEU C N 1
ATOM 713 C CA . LEU B 2 32 ? 22.560 24.770 49.930 1.00 35.22 32 LEU C CA 1
ATOM 714 C C . LEU B 2 32 ? 21.975 26.148 49.681 1.00 35.90 32 LEU C C 1
ATOM 715 O O . LEU B 2 32 ? 20.788 26.286 49.406 1.00 37.15 32 LEU C O 1
ATOM 720 N N . ALA B 2 33 ? 22.823 27.166 49.785 1.00 38.21 33 ALA C N 1
ATOM 721 C CA . ALA B 2 33 ? 22.399 28.540 49.561 1.00 41.11 33 ALA C CA 1
ATOM 722 C C . ALA B 2 33 ? 21.749 28.647 48.188 1.00 43.46 33 ALA C C 1
ATOM 723 O O . ALA B 2 33 ? 20.826 29.438 47.993 1.00 44.22 33 ALA C O 1
ATOM 725 N N . GLN B 2 34 ? 22.232 27.845 47.243 1.00 45.08 34 GLN C N 1
ATOM 726 C CA . GLN B 2 34 ? 21.689 27.851 45.892 1.00 47.45 34 GLN C CA 1
ATOM 727 C C . GLN B 2 34 ? 20.176 27.668 45.880 1.00 49.20 34 GLN C C 1
ATOM 728 O O . GLN B 2 34 ? 19.507 28.025 44.909 1.00 49.65 34 GLN C O 1
ATOM 734 N N . GLU B 2 35 ? 19.634 27.120 46.961 1.00 50.88 35 GLU C N 1
ATOM 735 C CA . GLU B 2 35 ? 18.199 26.884 47.043 1.00 52.92 35 GLU C CA 1
ATOM 736 C C . GLU B 2 35 ? 17.518 27.891 47.964 1.00 53.67 35 GLU C C 1
ATOM 737 O O . GLU B 2 35 ? 18.100 28.337 48.948 1.00 54.86 35 GLU C O 1
ATOM 743 N N . GLU B 2 36 ? 16.279 28.241 47.631 1.00 55.37 36 GLU C N 1
ATOM 744 C CA . GLU B 2 36 ? 15.492 29.205 48.396 1.00 56.29 36 GLU C CA 1
ATOM 745 C C . GLU B 2 36 ? 14.815 28.602 49.626 1.00 55.86 36 GLU C C 1
ATOM 746 O O . GLU B 2 36 ? 14.608 29.290 50.624 1.00 56.78 36 GLU C O 1
ATOM 752 N N . CYS B 2 37 ? 14.466 27.324 49.547 1.00 54.94 37 CYS C N 1
ATOM 753 C CA . CYS B 2 37 ? 13.794 26.643 50.646 1.00 54.89 37 CYS C CA 1
ATOM 754 C C . CYS B 2 37 ? 14.724 26.285 51.806 1.00 53.59 37 CYS C C 1
ATOM 755 O O . CYS B 2 37 ? 14.262 25.849 52.855 1.00 53.90 37 CYS C O 1
ATOM 758 N N . MET B 2 38 ? 16.026 26.482 51.620 1.00 52.36 38 MET C N 1
ATOM 759 C CA . MET B 2 38 ? 17.006 26.175 52.663 1.00 50.41 38 MET C CA 1
ATOM 760 C C . MET B 2 38 ? 17.614 27.429 53.297 1.00 49.38 38 MET C C 1
ATOM 761 O O . MET B 2 38 ? 18.630 27.344 53.978 1.00 48.74 38 MET C O 1
ATOM 766 N N . ALA B 2 39 ? 17.002 28.587 53.062 1.00 48.99 39 ALA C N 1
ATOM 767 C CA . ALA B 2 39 ? 17.493 29.862 53.611 1.00 48.96 39 ALA C CA 1
ATOM 768 C C . ALA B 2 39 ? 17.968 29.785 55.059 1.00 48.43 39 ALA C C 1
ATOM 769 O O . ALA B 2 39 ? 19.152 29.924 55.360 1.00 49.67 39 ALA C O 1
ATOM 771 N N . GLU B 2 40 ? 17.007 29.582 55.950 1.00 47.05 40 GLU C N 1
ATOM 772 C CA . GLU B 2 40 ? 17.240 29.498 57.390 1.00 47.06 40 GLU C CA 1
ATOM 773 C C . GLU B 2 40 ? 18.238 28.421 57.785 1.00 45.78 40 GLU C C 1
ATOM 774 O O . GLU B 2 40 ? 18.972 28.550 58.769 1.00 45.86 40 GLU C O 1
ATOM 776 N N . CYS B 2 41 ? 18.238 27.351 57.002 1.00 44.35 41 CYS C N 1
ATOM 777 C CA . CYS B 2 41 ? 19.110 26.206 57.209 1.00 42.28 41 CYS C CA 1
ATOM 778 C C . CYS B 2 41 ? 20.566 26.638 57.127 1.00 40.34 41 CYS C C 1
ATOM 779 O O . CYS B 2 41 ? 21.366 26.353 58.020 1.00 40.11 41 CYS C O 1
ATOM 782 N N . VAL B 2 42 ? 20.905 27.341 56.052 1.00 37.06 42 VAL C N 1
ATOM 783 C CA . VAL B 2 42 ? 22.264 27.825 55.861 1.00 34.18 42 VAL C CA 1
ATOM 784 C C . VAL B 2 42 ? 22.559 28.899 56.902 1.00 31.61 42 VAL C C 1
ATOM 785 O O . VAL B 2 42 ? 23.694 29.069 57.350 1.00 28.87 42 VAL C O 1
ATOM 789 N N . THR B 2 43 ? 21.517 29.619 57.292 1.00 30.55 43 THR C N 1
ATOM 790 C CA . THR B 2 43 ? 21.664 30.664 58.285 1.00 28.55 43 THR C CA 1
ATOM 791 C C . THR B 2 43 ? 22.250 30.100 59.565 1.00 28.56 43 THR C C 1
ATOM 792 O O . THR B 2 43 ? 23.296 30.558 60.039 1.00 26.58 43 THR C O 1
ATOM 796 N N . LEU B 2 44 ? 21.568 29.099 60.117 1.00 27.11 44 LEU C N 1
ATOM 797 C CA . LEU B 2 44 ? 22.007 28.470 61.352 1.00 26.23 44 LEU C CA 1
ATOM 798 C C . LEU B 2 44 ? 23.417 27.915 61.232 1.00 26.38 44 LEU C C 1
ATOM 799 O O . LEU B 2 44 ? 24.261 28.168 62.096 1.00 26.46 44 LEU C O 1
ATOM 804 N N . ILE B 2 45 ? 23.673 27.156 60.170 1.00 24.29 45 ILE C N 1
ATOM 805 C CA . ILE B 2 45 ? 25.002 26.587 59.966 1.00 24.98 45 ILE C CA 1
ATOM 806 C C . ILE B 2 45 ? 26.049 27.699 60.061 1.00 25.73 45 ILE C C 1
ATOM 807 O O . ILE B 2 45 ? 27.013 27.602 60.817 1.00 24.38 45 ILE C O 1
ATOM 812 N N . ARG B 2 46 ? 25.850 28.758 59.286 1.00 27.28 46 ARG C N 1
ATOM 813 C CA . ARG B 2 46 ? 26.773 29.881 59.305 1.00 28.33 46 ARG C CA 1
ATOM 814 C C . ARG B 2 46 ? 26.831 30.532 60.683 1.00 27.44 46 ARG C C 1
ATOM 815 O O . ARG B 2 46 ? 27.909 30.845 61.171 1.00 26.77 46 ARG C O 1
ATOM 823 N N . LEU B 2 47 ? 25.681 30.730 61.318 1.00 27.77 47 LEU C N 1
ATOM 824 C CA . LEU B 2 47 ? 25.667 31.355 62.636 1.00 29.48 47 LEU C CA 1
ATOM 825 C C . LEU B 2 47 ? 26.374 30.449 63.636 1.00 30.14 47 LEU C C 1
ATOM 826 O O . LEU B 2 47 ? 27.044 30.923 64.555 1.00 28.66 47 LEU C O 1
ATOM 831 N N . SER B 2 48 ? 26.226 29.143 63.448 1.00 30.56 48 SER C N 1
ATOM 832 C CA . SER B 2 48 ? 26.857 28.170 64.324 1.00 30.33 48 SER C CA 1
ATOM 833 C C . SER B 2 48 ? 28.366 28.204 64.076 1.00 31.12 48 SER C C 1
ATOM 834 O O . SER B 2 48 ? 29.169 28.060 64.996 1.00 24.10 48 SER C O 1
ATOM 837 N N . SER B 2 49 ? 28.746 28.395 62.819 1.00 33.29 49 SER C N 1
ATOM 838 C CA . SER B 2 49 ? 30.157 28.453 62.465 1.00 36.33 49 SER C CA 1
ATOM 839 C C . SER B 2 49 ? 30.766 29.756 62.989 1.00 37.95 49 SER C C 1
ATOM 840 O O . SER B 2 49 ? 31.911 29.776 63.448 1.00 37.03 49 SER C O 1
ATOM 843 N N . LEU B 2 50 ? 29.995 30.838 62.929 1.00 38.96 50 LEU C N 1
ATOM 844 C CA . LEU B 2 50 ? 30.472 32.131 63.413 1.00 41.32 50 LEU C CA 1
ATOM 845 C C . LEU B 2 50 ? 30.724 32.100 64.912 1.00 42.11 50 LEU C C 1
ATOM 846 O O . LEU B 2 50 ? 31.700 32.670 65.396 1.00 42.43 50 LEU C O 1
ATOM 851 N N . MET B 2 51 ? 29.835 31.430 65.640 1.00 43.37 51 MET C N 1
ATOM 852 C CA . MET B 2 51 ? 29.943 31.331 67.089 1.00 43.60 51 MET C CA 1
ATOM 853 C C . MET B 2 51 ? 31.021 30.364 67.579 1.00 45.23 51 MET C C 1
ATOM 854 O O . MET B 2 51 ? 31.571 30.551 68.658 1.00 47.09 51 MET C O 1
ATOM 859 N N . ASN B 2 52 ? 31.326 29.334 66.800 1.00 47.40 52 ASN C N 1
ATOM 860 C CA . ASN B 2 52 ? 32.337 28.363 67.216 1.00 49.89 52 ASN C CA 1
ATOM 861 C C . ASN B 2 52 ? 33.759 28.668 66.770 1.00 51.66 52 ASN C C 1
ATOM 862 O O . ASN B 2 52 ? 34.715 28.125 67.328 1.00 51.90 52 ASN C O 1
ATOM 867 N N . GLN B 2 53 ? 33.906 29.532 65.771 1.00 53.16 53 GLN C N 1
ATOM 868 C CA . GLN B 2 53 ? 35.232 29.887 65.283 1.00 53.82 53 GLN C CA 1
ATOM 869 C C . GLN B 2 53 ? 35.989 30.614 66.389 1.00 54.65 53 GLN C C 1
ATOM 870 O O . GLN B 2 53 ? 35.320 31.083 67.332 1.00 55.58 53 GLN C O 1
ATOM 872 N N . MET C 1 1 ? 17.801 20.600 56.736 1.00 67.79 1 MET B N 1
ATOM 873 C CA . MET C 1 1 ? 16.939 21.379 57.668 1.00 69.30 1 MET B CA 1
ATOM 874 C C . MET C 1 1 ? 16.365 20.471 58.755 1.00 69.73 1 MET B C 1
ATOM 875 O O . MET C 1 1 ? 16.250 20.865 59.919 1.00 68.80 1 MET B O 1
ATOM 877 N N . MET C 1 2 ? 16.017 19.250 58.361 1.00 70.44 2 MET B N 1
ATOM 878 C CA . MET C 1 2 ? 15.453 18.265 59.277 1.00 71.25 2 MET B CA 1
ATOM 879 C C . MET C 1 2 ? 16.512 17.436 60.001 1.00 69.87 2 MET B C 1
ATOM 880 O O . MET C 1 2 ? 17.227 16.641 59.384 1.00 70.23 2 MET B O 1
ATOM 885 N N . THR C 1 3 ? 16.604 17.619 61.314 1.00 66.37 3 THR B N 1
ATOM 886 C CA . THR C 1 3 ? 17.555 16.868 62.112 1.00 63.51 3 THR B CA 1
ATOM 887 C C . THR C 1 3 ? 17.188 15.390 61.950 1.00 61.78 3 THR B C 1
ATOM 888 O O . THR C 1 3 ? 16.017 15.065 61.747 1.00 61.84 3 THR B O 1
ATOM 892 N N . ASN C 1 4 ? 18.185 14.508 62.025 1.00 58.77 4 ASN B N 1
ATOM 893 C CA . ASN C 1 4 ? 17.980 13.062 61.882 1.00 54.71 4 ASN B CA 1
ATOM 894 C C . ASN C 1 4 ? 16.935 12.533 62.866 1.00 51.11 4 ASN B C 1
ATOM 895 O O . ASN C 1 4 ? 16.384 11.447 62.686 1.00 49.67 4 ASN B O 1
ATOM 900 N N . LEU C 1 5 ? 16.681 13.323 63.904 1.00 46.98 5 LEU B N 1
ATOM 901 C CA . LEU C 1 5 ? 15.729 13.001 64.959 1.00 43.44 5 LEU B CA 1
ATOM 902 C C . LEU C 1 5 ? 14.313 12.763 64.428 1.00 40.37 5 LEU B C 1
ATOM 903 O O . LEU C 1 5 ? 13.680 11.766 64.760 1.00 37.17 5 LEU B O 1
ATOM 908 N N . GLU C 1 6 ? 13.828 13.692 63.608 1.00 38.81 6 GLU B N 1
ATOM 909 C CA . GLU C 1 6 ? 12.480 13.613 63.045 1.00 39.25 6 GLU B CA 1
ATOM 910 C C . GLU C 1 6 ? 12.115 12.312 62.332 1.00 38.13 6 GLU B C 1
ATOM 911 O O . GLU C 1 6 ? 11.031 11.773 62.552 1.00 39.32 6 GLU B O 1
ATOM 917 N N . THR C 1 7 ? 13.001 11.805 61.479 1.00 38.93 7 THR B N 1
ATOM 918 C CA . THR C 1 7 ? 12.702 10.573 60.756 1.00 39.81 7 THR B CA 1
ATOM 919 C C . THR C 1 7 ? 12.662 9.326 61.629 1.00 39.12 7 THR B C 1
ATOM 920 O O . THR C 1 7 ? 12.030 8.341 61.266 1.00 37.99 7 THR B O 1
ATOM 924 N N . ARG C 1 8 ? 13.339 9.361 62.770 1.00 38.61 8 ARG B N 1
ATOM 925 C CA . ARG C 1 8 ? 13.345 8.208 63.657 1.00 39.59 8 ARG B CA 1
ATOM 926 C C . ARG C 1 8 ? 12.156 8.295 64.608 1.00 41.44 8 ARG B C 1
ATOM 927 O O . ARG C 1 8 ? 11.893 7.373 65.381 1.00 39.85 8 ARG B O 1
ATOM 935 N N . LEU C 1 9 ? 11.441 9.413 64.539 1.00 43.28 9 LEU B N 1
ATOM 936 C CA . LEU C 1 9 ? 10.263 9.624 65.369 1.00 45.68 9 LEU B CA 1
ATOM 937 C C . LEU C 1 9 ? 9.030 9.624 64.472 1.00 47.23 9 LEU B C 1
ATOM 938 O O . LEU C 1 9 ? 7.897 9.665 64.957 1.00 47.78 9 LEU B O 1
ATOM 943 N N . SER C 1 10 ? 9.256 9.576 63.163 1.00 48.48 10 SER B N 1
ATOM 944 C CA . SER C 1 10 ? 8.162 9.588 62.199 1.00 50.71 10 SER B CA 1
ATOM 945 C C . SER C 1 10 ? 7.678 8.194 61.771 1.00 51.58 10 SER B C 1
ATOM 946 O O . SER C 1 10 ? 6.781 8.080 60.933 1.00 52.45 10 SER B O 1
ATOM 949 N N . GLY C 1 11 ? 8.254 7.141 62.347 1.00 51.98 11 GLY B N 1
ATOM 950 C CA . GLY C 1 11 ? 7.842 5.797 61.984 1.00 50.92 11 GLY B CA 1
ATOM 951 C C . GLY C 1 11 ? 8.992 4.870 61.654 1.00 50.74 11 GLY B C 1
ATOM 952 O O . GLY C 1 11 ? 8.870 3.656 61.798 1.00 50.41 11 GLY B O 1
ATOM 953 N N . ALA C 1 12 ? 10.117 5.437 61.227 1.00 50.07 12 ALA B N 1
ATOM 954 C CA . ALA C 1 12 ? 11.292 4.647 60.862 1.00 49.74 12 ALA B CA 1
ATOM 955 C C . ALA C 1 12 ? 12.028 3.931 62.009 1.00 48.41 12 ALA B C 1
ATOM 956 O O . ALA C 1 12 ? 12.861 3.065 61.752 1.00 48.56 12 ALA B O 1
ATOM 958 N N . ASP C 1 13 ? 11.741 4.279 63.262 1.00 46.33 13 ASP B N 1
ATOM 959 C CA . ASP C 1 13 ? 12.423 3.633 64.386 1.00 45.86 13 ASP B CA 1
ATOM 960 C C . ASP C 1 13 ? 11.603 3.665 65.676 1.00 44.74 13 ASP B C 1
ATOM 961 O O . ASP C 1 13 ? 11.866 4.466 66.565 1.00 44.72 13 ASP B O 1
ATOM 966 N N . PRO C 1 14 ? 10.594 2.793 65.790 1.00 44.68 14 PRO B N 1
ATOM 967 C CA . PRO C 1 14 ? 9.708 2.687 66.960 1.00 43.81 14 PRO B CA 1
ATOM 968 C C . PRO C 1 14 ? 10.411 2.488 68.312 1.00 43.06 14 PRO B C 1
ATOM 969 O O . PRO C 1 14 ? 10.099 3.169 69.289 1.00 42.71 14 PRO B O 1
ATOM 973 N N . VAL C 1 15 ? 11.355 1.559 68.376 1.00 42.60 15 VAL B N 1
ATOM 974 C CA . VAL C 1 15 ? 12.066 1.313 69.623 1.00 41.83 15 VAL B CA 1
ATOM 975 C C . VAL C 1 15 ? 12.718 2.604 70.103 1.00 40.90 15 VAL B C 1
ATOM 976 O O . VAL C 1 15 ? 12.625 2.967 71.281 1.00 40.56 15 VAL B O 1
ATOM 980 N N . PHE C 1 16 ? 13.367 3.299 69.176 1.00 39.28 16 PHE B N 1
ATOM 981 C CA . PHE C 1 16 ? 14.040 4.549 69.494 1.00 38.37 16 PHE B CA 1
ATOM 982 C C . PHE C 1 16 ? 13.066 5.619 69.945 1.00 37.15 16 PHE B C 1
ATOM 983 O O . PHE C 1 16 ? 13.381 6.435 70.802 1.00 36.36 16 PHE B O 1
ATOM 991 N N . ALA C 1 17 ? 11.890 5.619 69.331 1.00 38.81 17 ALA B N 1
ATOM 992 C CA . ALA C 1 17 ? 10.861 6.595 69.630 1.00 40.02 17 ALA B CA 1
ATOM 993 C C . ALA C 1 17 ? 10.255 6.351 70.997 1.00 41.03 17 ALA B C 1
ATOM 994 O O . ALA C 1 17 ? 9.948 7.295 71.728 1.00 41.76 17 ALA B O 1
ATOM 996 N N . ARG C 1 18 ? 10.087 5.085 71.355 1.00 43.46 18 ARG B N 1
ATOM 997 C CA . ARG C 1 18 ? 9.519 4.773 72.654 1.00 44.72 18 ARG B CA 1
ATOM 998 C C . ARG C 1 18 ? 10.575 4.815 73.749 1.00 44.60 18 ARG B C 1
ATOM 999 O O . ARG C 1 18 ? 10.244 4.964 74.925 1.00 43.46 18 ARG B O 1
ATOM 1007 N N . GLU C 1 19 ? 11.845 4.697 73.371 1.00 44.90 19 GLU B N 1
ATOM 1008 C CA . GLU C 1 19 ? 12.918 4.758 74.362 1.00 46.21 19 GLU B CA 1
ATOM 1009 C C . GLU C 1 19 ? 13.082 6.217 74.761 1.00 45.13 19 GLU B C 1
ATOM 1010 O O . GLU C 1 19 ? 13.238 6.533 75.936 1.00 46.64 19 GLU B O 1
ATOM 1016 N N . LEU C 1 20 ? 13.048 7.103 73.768 1.00 43.59 20 LEU B N 1
ATOM 1017 C CA . LEU C 1 20 ? 13.203 8.525 74.025 1.00 42.81 20 LEU B CA 1
ATOM 1018 C C . LEU C 1 20 ? 12.031 9.028 74.855 1.00 41.67 20 LEU B C 1
ATOM 1019 O O . LEU C 1 20 ? 12.214 9.736 75.844 1.00 40.05 20 LEU B O 1
ATOM 1024 N N . HIS C 1 21 ? 10.823 8.658 74.446 1.00 42.11 21 HIS B N 1
ATOM 1025 C CA . HIS C 1 21 ? 9.634 9.068 75.173 1.00 42.30 21 HIS B CA 1
ATOM 1026 C C . HIS C 1 21 ? 9.744 8.529 76.586 1.00 41.26 21 HIS B C 1
ATOM 1027 O O . HIS C 1 21 ? 9.488 9.244 77.556 1.00 38.96 21 HIS B O 1
ATOM 1034 N N . ALA C 1 22 ? 10.156 7.270 76.691 1.00 41.04 22 ALA B N 1
ATOM 1035 C CA . ALA C 1 22 ? 10.294 6.609 77.982 1.00 42.28 22 ALA B CA 1
ATOM 1036 C C . ALA C 1 22 ? 11.253 7.282 78.960 1.00 42.17 22 ALA B C 1
ATOM 1037 O O . ALA C 1 22 ? 10.922 7.430 80.135 1.00 42.43 22 ALA B O 1
ATOM 1039 N N . GLN C 1 23 ? 12.434 7.687 78.501 1.00 42.86 23 GLN B N 1
ATOM 1040 C CA . GLN C 1 23 ? 13.383 8.313 79.419 1.00 43.58 23 GLN B CA 1
ATOM 1041 C C . GLN C 1 23 ? 13.047 9.744 79.838 1.00 41.31 23 GLN B C 1
ATOM 1042 O O . GLN C 1 23 ? 13.547 10.230 80.852 1.00 42.39 23 GLN B O 1
ATOM 1048 N N . LEU C 1 24 ? 12.196 10.415 79.070 1.00 40.16 24 LEU B N 1
ATOM 1049 C CA . LEU C 1 24 ? 11.798 11.773 79.412 1.00 38.56 24 LEU B CA 1
ATOM 1050 C C . LEU C 1 24 ? 10.742 11.726 80.518 1.00 38.56 24 LEU B C 1
ATOM 1051 O O . LEU C 1 24 ? 10.835 12.457 81.503 1.00 36.37 24 LEU B O 1
ATOM 1056 N N . VAL C 1 25 ? 9.736 10.871 80.353 1.00 38.19 25 VAL B N 1
ATOM 1057 C CA . VAL C 1 25 ? 8.703 10.737 81.373 1.00 39.05 25 VAL B CA 1
ATOM 1058 C C . VAL C 1 25 ? 9.414 10.344 82.669 1.00 40.06 25 VAL B C 1
ATOM 1059 O O . VAL C 1 25 ? 9.000 10.732 83.761 1.00 39.76 25 VAL B O 1
ATOM 1063 N N . GLN C 1 26 ? 10.488 9.571 82.528 1.00 41.19 26 GLN B N 1
ATOM 1064 C CA . GLN C 1 26 ? 11.299 9.131 83.657 1.00 41.30 26 GLN B CA 1
ATOM 1065 C C . GLN C 1 26 ? 11.877 10.367 84.335 1.00 41.05 26 GLN B C 1
ATOM 1066 O O . GLN C 1 26 ? 11.786 10.523 85.556 1.00 41.59 26 GLN B O 1
ATOM 1072 N N . ALA C 1 27 ? 12.471 11.249 83.536 1.00 40.33 27 ALA B N 1
ATOM 1073 C CA . ALA C 1 27 ? 13.057 12.479 84.066 1.00 38.70 27 ALA B CA 1
ATOM 1074 C C . ALA C 1 27 ? 11.941 13.338 84.632 1.00 38.31 27 ALA B C 1
ATOM 1075 O O . ALA C 1 27 ? 12.127 14.053 85.615 1.00 36.94 27 ALA B O 1
ATOM 1077 N N . LEU C 1 28 ? 10.776 13.262 84.000 1.00 38.96 28 LEU B N 1
ATOM 1078 C CA . LEU C 1 28 ? 9.626 14.023 84.453 1.00 39.63 28 LEU B CA 1
ATOM 1079 C C . LEU C 1 28 ? 9.287 13.544 85.852 1.00 39.67 28 LEU B C 1
ATOM 1080 O O . LEU C 1 28 ? 8.931 14.340 86.720 1.00 39.24 28 LEU B O 1
ATOM 1085 N N . GLY C 1 29 ? 9.419 12.236 86.061 1.00 39.60 29 GLY B N 1
ATOM 1086 C CA . GLY C 1 29 ? 9.139 11.658 87.359 1.00 40.21 29 GLY B CA 1
ATOM 1087 C C . GLY C 1 29 ? 10.132 12.094 88.418 1.00 41.49 29 GLY B C 1
ATOM 1088 O O . GLY C 1 29 ? 9.745 12.375 89.550 1.00 43.70 29 GLY B O 1
ATOM 1089 N N . ASP C 1 30 ? 11.411 12.164 88.064 1.00 42.75 30 ASP B N 1
ATOM 1090 C CA . ASP C 1 30 ? 12.431 12.569 89.025 1.00 44.10 30 ASP B CA 1
ATOM 1091 C C . ASP C 1 30 ? 12.300 14.031 89.455 1.00 42.94 30 ASP B C 1
ATOM 1092 O O . ASP C 1 30 ? 12.557 14.363 90.611 1.00 43.05 30 ASP B O 1
ATOM 1097 N N . VAL C 1 31 ? 11.909 14.900 88.528 1.00 41.04 31 VAL B N 1
ATOM 1098 C CA . VAL C 1 31 ? 11.750 16.311 88.844 1.00 41.02 31 VAL B CA 1
ATOM 1099 C C . VAL C 1 31 ? 10.461 16.534 89.639 1.00 42.23 31 VAL B C 1
ATOM 1100 O O . VAL C 1 31 ? 10.395 17.411 90.504 1.00 40.46 31 VAL B O 1
ATOM 1104 N N . LYS C 1 32 ? 9.439 15.733 89.352 1.00 43.97 32 LYS B N 1
ATOM 1105 C CA . LYS C 1 32 ? 8.167 15.863 90.055 1.00 46.41 32 LYS B CA 1
ATOM 1106 C C . LYS C 1 32 ? 8.300 15.517 91.528 1.00 46.28 32 LYS B C 1
ATOM 1107 O O . LYS C 1 32 ? 7.750 16.209 92.380 1.00 46.06 32 LYS B O 1
ATOM 1113 N N . ARG C 1 33 ? 9.031 14.452 91.834 1.00 46.53 33 ARG B N 1
ATOM 1114 C CA . ARG C 1 33 ? 9.196 14.073 93.228 1.00 47.53 33 ARG B CA 1
ATOM 1115 C C . ARG C 1 33 ? 10.055 15.087 93.968 1.00 47.56 33 ARG B C 1
ATOM 1116 O O . ARG C 1 33 ? 9.802 15.383 95.135 1.00 48.37 33 ARG B O 1
ATOM 1124 N N . ARG C 1 34 ? 11.074 15.618 93.301 1.00 47.39 34 ARG B N 1
ATOM 1125 C CA . ARG C 1 34 ? 11.919 16.617 93.940 1.00 47.21 34 ARG B CA 1
ATOM 1126 C C . ARG C 1 34 ? 11.042 17.809 94.298 1.00 46.66 34 ARG B C 1
ATOM 1127 O O . ARG C 1 34 ? 11.285 18.498 95.284 1.00 48.56 34 ARG B O 1
ATOM 1135 N N . LEU C 1 35 ? 10.016 18.048 93.490 1.00 46.17 35 LEU B N 1
ATOM 1136 C CA . LEU C 1 35 ? 9.094 19.136 93.765 1.00 45.48 35 LEU B CA 1
ATOM 1137 C C . LEU C 1 35 ? 8.267 18.713 94.970 1.00 46.40 35 LEU B C 1
ATOM 1138 O O . LEU C 1 35 ? 7.450 19.476 95.461 1.00 46.16 35 LEU B O 1
ATOM 1143 N N . LEU C 1 36 ? 8.506 17.485 95.432 1.00 47.22 36 LEU B N 1
ATOM 1144 C CA . LEU C 1 36 ? 7.826 16.892 96.584 1.00 47.59 36 LEU B CA 1
ATOM 1145 C C . LEU C 1 36 ? 6.332 16.742 96.370 1.00 48.78 36 LEU B C 1
ATOM 1146 O O . LEU C 1 36 ? 5.897 16.267 95.320 1.00 51.56 36 LEU B O 1
ATOM 1151 N N . GLN C 1 42 ? 12.046 29.439 95.010 1.00 62.70 42 GLN B N 1
ATOM 1152 C CA . GLN C 1 42 ? 13.274 29.306 95.783 1.00 63.51 42 GLN B CA 1
ATOM 1153 C C . GLN C 1 42 ? 14.197 28.287 95.114 1.00 64.28 42 GLN B C 1
ATOM 1154 O O . GLN C 1 42 ? 15.303 28.615 94.689 1.00 63.86 42 GLN B O 1
ATOM 1160 N N . GLN C 1 43 ? 13.724 27.052 95.016 1.00 65.29 43 GLN B N 1
ATOM 1161 C CA . GLN C 1 43 ? 14.474 25.974 94.389 1.00 65.64 43 GLN B CA 1
ATOM 1162 C C . GLN C 1 43 ? 13.492 25.345 93.412 1.00 66.24 43 GLN B C 1
ATOM 1163 O O . GLN C 1 43 ? 13.880 24.668 92.458 1.00 65.54 43 GLN B O 1
ATOM 1169 N N . TYR C 1 44 ? 12.209 25.602 93.665 1.00 66.58 44 TYR B N 1
ATOM 1170 C CA . TYR C 1 44 ? 11.131 25.098 92.827 1.00 66.14 44 TYR B CA 1
ATOM 1171 C C . TYR C 1 44 ? 11.184 25.796 91.479 1.00 64.95 44 TYR B C 1
ATOM 1172 O O . TYR C 1 44 ? 10.975 25.174 90.445 1.00 65.00 44 TYR B O 1
ATOM 1181 N N . GLN C 1 45 ? 11.455 27.097 91.503 1.00 64.33 45 GLN B N 1
ATOM 1182 C CA . GLN C 1 45 ? 11.548 27.887 90.280 1.00 63.42 45 GLN B CA 1
ATOM 1183 C C . GLN C 1 45 ? 12.451 27.169 89.286 1.00 61.86 45 GLN B C 1
ATOM 1184 O O . GLN C 1 45 ? 12.217 27.196 88.079 1.00 62.34 45 GLN B O 1
ATOM 1190 N N . GLN C 1 46 ? 13.482 26.523 89.816 1.00 60.15 46 GLN B N 1
ATOM 1191 C CA . GLN C 1 46 ? 14.441 25.788 89.007 1.00 58.52 46 GLN B CA 1
ATOM 1192 C C . GLN C 1 46 ? 13.817 24.490 88.505 1.00 55.66 46 GLN B C 1
ATOM 1193 O O . GLN C 1 46 ? 13.655 24.291 87.300 1.00 54.69 46 GLN B O 1
ATOM 1199 N N . TRP C 1 47 ? 13.464 23.613 89.440 1.00 53.29 47 TRP B N 1
ATOM 1200 C CA . TRP C 1 47 ? 12.872 22.328 89.098 1.00 51.13 47 TRP B CA 1
ATOM 1201 C C . TRP C 1 47 ? 11.626 22.476 88.238 1.00 48.99 47 TRP B C 1
ATOM 1202 O O . TRP C 1 47 ? 11.353 21.641 87.377 1.00 47.92 47 TRP B O 1
ATOM 1213 N N . GLN C 1 48 ? 10.868 23.540 88.482 1.00 47.24 48 GLN B N 1
ATOM 1214 C CA . GLN C 1 48 ? 9.656 23.796 87.720 1.00 45.45 48 GLN B CA 1
ATOM 1215 C C . GLN C 1 48 ? 10.053 24.115 86.288 1.00 43.48 48 GLN B C 1
ATOM 1216 O O . GLN C 1 48 ? 9.409 23.683 85.332 1.00 41.90 48 GLN B O 1
ATOM 1222 N N . GLN C 1 49 ? 11.126 24.883 86.159 1.00 42.25 49 GLN B N 1
ATOM 1223 C CA . GLN C 1 49 ? 11.649 25.272 84.863 1.00 41.20 49 GLN B CA 1
ATOM 1224 C C . GLN C 1 49 ? 12.018 23.985 84.122 1.00 38.87 49 GLN B C 1
ATOM 1225 O O . GLN C 1 49 ? 11.652 23.787 82.964 1.00 37.91 49 GLN B O 1
ATOM 1231 N N . GLU C 1 50 ? 12.739 23.111 84.814 1.00 36.40 50 GLU B N 1
ATOM 1232 C CA . GLU C 1 50 ? 13.156 21.830 84.264 1.00 32.71 50 GLU B CA 1
ATOM 1233 C C . GLU C 1 50 ? 11.917 21.012 83.887 1.00 31.66 50 GLU B C 1
ATOM 1234 O O . GLU C 1 50 ? 11.846 20.436 82.803 1.00 30.00 50 GLU B O 1
ATOM 1240 N N . ALA C 1 51 ? 10.941 20.979 84.789 1.00 31.35 51 ALA B N 1
ATOM 1241 C CA . ALA C 1 51 ? 9.699 20.255 84.555 1.00 32.85 51 ALA B CA 1
ATOM 1242 C C . ALA C 1 51 ? 9.021 20.777 83.285 1.0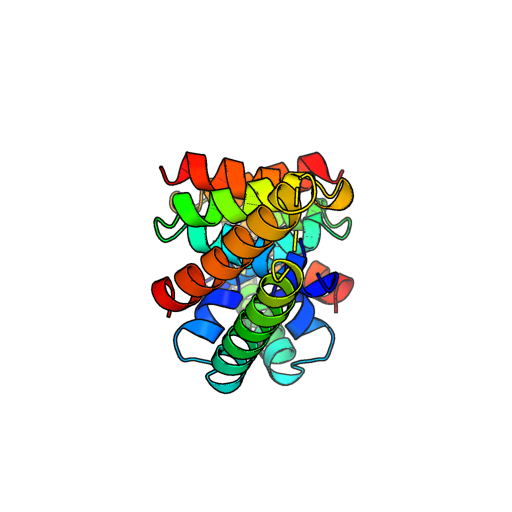0 33.34 51 ALA B C 1
ATOM 1243 O O . ALA C 1 51 ? 8.555 19.999 82.448 1.00 35.16 51 ALA B O 1
ATOM 1245 N N . ASP C 1 52 ? 8.962 22.095 83.148 1.00 33.86 52 ASP B N 1
ATOM 1246 C CA . ASP C 1 52 ? 8.368 22.708 81.966 1.00 34.40 52 ASP B CA 1
ATOM 1247 C C . ASP C 1 52 ? 9.179 22.307 80.735 1.00 34.18 52 ASP B C 1
ATOM 1248 O O . ASP C 1 52 ? 8.618 22.073 79.662 1.00 32.76 52 ASP B O 1
ATOM 1253 N N . ALA C 1 53 ? 10.498 22.219 80.905 1.00 32.27 53 ALA B N 1
ATOM 1254 C CA . ALA C 1 53 ? 11.395 21.848 79.814 1.00 31.90 53 ALA B CA 1
ATOM 1255 C C . ALA C 1 53 ? 11.128 20.434 79.315 1.00 31.39 53 ALA B C 1
ATOM 1256 O O . ALA C 1 53 ? 10.940 20.214 78.123 1.00 30.00 53 ALA B O 1
ATOM 1258 N N . ILE C 1 54 ? 11.122 19.477 80.239 1.00 31.83 54 ILE B N 1
ATOM 1259 C CA . ILE C 1 54 ? 10.892 18.078 79.901 1.00 31.17 54 ILE B CA 1
ATOM 1260 C C . ILE C 1 54 ? 9.532 17.904 79.240 1.00 33.94 54 ILE B C 1
ATOM 1261 O O . ILE C 1 54 ? 9.418 17.310 78.170 1.00 34.72 54 ILE B O 1
ATOM 1266 N N . GLU C 1 55 ? 8.502 18.437 79.887 1.00 34.92 55 GLU B N 1
ATOM 1267 C CA . GLU C 1 55 ? 7.150 18.339 79.376 1.00 34.77 55 GLU B CA 1
ATOM 1268 C C . GLU C 1 55 ? 7.077 18.901 77.963 1.00 32.88 55 GLU B C 1
ATOM 1269 O O . GLU C 1 55 ? 6.302 18.426 77.141 1.00 32.79 55 GLU B O 1
ATOM 1275 N N . ALA C 1 56 ? 7.898 19.905 77.677 1.00 31.73 56 ALA B N 1
ATOM 1276 C CA . ALA C 1 56 ? 7.893 20.524 76.356 1.00 29.48 56 ALA B CA 1
ATOM 1277 C C . ALA C 1 56 ? 8.419 19.540 75.321 1.00 28.97 56 ALA B C 1
ATOM 1278 O O . ALA C 1 56 ? 7.941 19.502 74.186 1.00 23.78 56 ALA B O 1
ATOM 1280 N N . GLY C 1 57 ? 9.400 18.738 75.725 1.00 30.08 57 GLY B N 1
ATOM 1281 C CA . GLY C 1 57 ? 9.963 17.750 74.827 1.00 28.91 57 GLY B CA 1
ATOM 1282 C C . GLY C 1 57 ? 8.937 16.680 74.514 1.00 30.88 57 GLY B C 1
ATOM 1283 O O . GLY C 1 57 ? 8.884 16.174 73.394 1.00 29.54 57 GLY B O 1
ATOM 1284 N N . LEU C 1 58 ? 8.113 16.338 75.503 1.00 32.41 58 LEU B N 1
ATOM 1285 C CA . LEU C 1 58 ? 7.084 15.320 75.315 1.00 33.84 58 LEU B CA 1
ATOM 1286 C C . LEU C 1 58 ? 5.989 15.781 74.362 1.00 34.89 58 LEU B C 1
ATOM 1287 O O . LEU C 1 58 ? 5.367 14.967 73.688 1.00 36.42 58 LEU B O 1
ATOM 1292 N N . ASN C 1 59 ? 5.733 17.080 74.308 1.00 34.04 59 ASN B N 1
ATOM 1293 C CA . ASN C 1 59 ? 4.731 17.557 73.377 1.00 35.31 59 ASN B CA 1
ATOM 1294 C C . ASN C 1 59 ? 5.371 17.595 71.990 1.00 35.77 59 ASN B C 1
ATOM 1295 O O . ASN C 1 59 ? 4.729 17.262 70.989 1.00 35.35 59 ASN B O 1
ATOM 1300 N N . ILE C 1 60 ? 6.643 17.987 71.933 1.00 34.40 60 ILE B N 1
ATOM 1301 C CA . ILE C 1 60 ? 7.344 18.049 70.656 1.00 34.59 60 ILE B CA 1
ATOM 1302 C C . ILE C 1 60 ? 7.377 16.686 69.966 1.00 36.31 60 ILE B C 1
ATOM 1303 O O . ILE C 1 60 ? 7.008 16.570 68.800 1.00 36.37 60 ILE B O 1
ATOM 1308 N N . ILE C 1 61 ? 7.810 15.652 70.680 1.00 39.08 61 ILE B N 1
ATOM 1309 C CA . ILE C 1 61 ? 7.874 14.320 70.092 1.00 42.23 61 ILE B CA 1
ATOM 1310 C C . ILE C 1 61 ? 6.541 13.911 69.469 1.00 45.62 61 ILE B C 1
ATOM 1311 O O . ILE C 1 61 ? 6.500 13.398 68.351 1.00 47.09 61 ILE B O 1
ATOM 1316 N N . GLU C 1 62 ? 5.452 14.150 70.188 1.00 48.82 62 GLU B N 1
ATOM 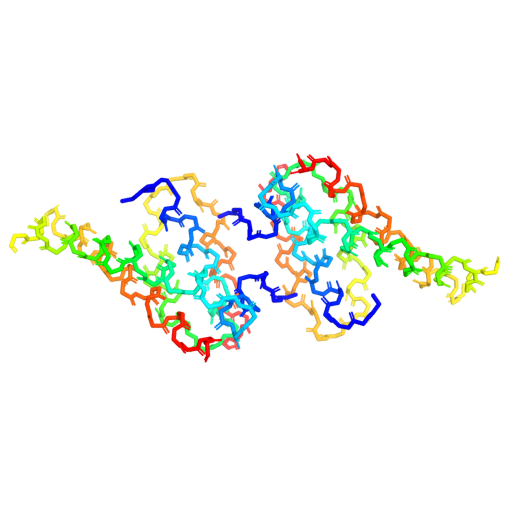1317 C CA . GLU C 1 62 ? 4.135 13.795 69.688 1.00 52.20 62 GLU B CA 1
ATOM 1318 C C . GLU C 1 62 ? 3.750 14.625 68.469 1.00 53.35 62 GLU B C 1
ATOM 1319 O O . GLU C 1 62 ? 3.176 14.106 67.515 1.00 52.22 62 GLU B O 1
ATOM 1325 N N . LYS C 1 63 ? 4.069 15.914 68.500 1.00 55.00 63 LYS B N 1
ATOM 1326 C CA . LYS C 1 63 ? 3.731 16.789 67.388 1.00 56.80 63 LYS B CA 1
ATOM 1327 C C . LYS C 1 63 ? 4.539 16.482 66.136 1.00 57.73 63 LYS B C 1
ATOM 1328 O O . LYS C 1 63 ? 4.131 16.844 65.031 1.00 58.74 63 LYS B O 1
ATOM 1334 N N . ILE C 1 64 ? 5.674 15.810 66.296 1.00 58.00 64 ILE B N 1
ATOM 1335 C CA . ILE C 1 64 ? 6.495 15.483 65.137 1.00 59.26 64 ILE B CA 1
ATOM 1336 C C . ILE C 1 64 ? 6.367 14.028 64.704 1.00 59.81 64 ILE B C 1
ATOM 1337 O O . ILE C 1 64 ? 6.898 13.636 63.666 1.00 60.36 64 ILE B O 1
ATOM 1342 N N . LYS C 1 65 ? 5.654 13.227 65.489 1.00 60.69 65 LYS B N 1
ATOM 1343 C CA . LYS C 1 65 ? 5.464 11.825 65.135 1.00 61.12 65 LYS B CA 1
ATOM 1344 C C . LYS C 1 65 ? 4.143 11.671 64.389 1.00 61.49 65 LYS B C 1
ATOM 1345 O O . LYS C 1 65 ? 3.340 12.631 64.406 1.00 60.54 65 LYS B O 1
ATOM 1351 N N . MET D 2 1 ? 18.881 16.543 84.954 1.00 67.86 1 MET D N 1
ATOM 1352 C CA . MET D 2 1 ? 19.748 16.350 83.761 1.00 68.13 1 MET D CA 1
ATOM 1353 C C . MET D 2 1 ? 20.074 14.903 83.376 1.00 67.45 1 MET D C 1
ATOM 1354 O O . MET D 2 1 ? 19.308 13.964 83.548 1.00 66.66 1 MET D O 1
ATOM 1359 N N . ASN D 2 2 ? 21.262 14.837 82.845 1.00 67.46 2 ASN D N 1
ATOM 1360 C CA . ASN D 2 2 ? 22.003 13.727 82.307 1.00 67.37 2 ASN D CA 1
ATOM 1361 C C . ASN D 2 2 ? 22.673 14.874 81.646 1.00 65.63 2 ASN D C 1
ATOM 1362 O O . ASN D 2 2 ? 22.114 15.974 81.636 1.00 65.49 2 ASN D O 1
ATOM 1367 N N . VAL D 2 3 ? 23.834 14.707 81.073 1.00 64.01 3 VAL D N 1
ATOM 1368 C CA . VAL D 2 3 ? 24.245 15.895 80.413 1.00 61.57 3 VAL D CA 1
ATOM 1369 C C . VAL D 2 3 ? 23.463 15.619 79.135 1.00 60.08 3 VAL D C 1
ATOM 1370 O O . VAL D 2 3 ? 22.994 16.533 78.465 1.00 60.36 3 VAL D O 1
ATOM 1374 N N . GLN D 2 4 ? 23.211 14.331 78.893 1.00 57.82 4 GLN D N 1
ATOM 1375 C CA . GLN D 2 4 ? 22.474 13.852 77.722 1.00 56.72 4 GLN D CA 1
ATOM 1376 C C . GLN D 2 4 ? 21.031 14.340 77.617 1.00 55.26 4 GLN D C 1
ATOM 1377 O O . GLN D 2 4 ? 20.583 14.685 76.531 1.00 54.74 4 GLN D O 1
ATOM 1383 N N . LEU D 2 5 ? 20.307 14.356 78.731 1.00 53.56 5 LEU D N 1
ATOM 1384 C CA . LEU D 2 5 ? 18.909 14.785 78.758 1.00 51.93 5 LEU D CA 1
ATOM 1385 C C . LEU D 2 5 ? 18.736 16.172 78.123 1.00 50.98 5 LEU D C 1
ATOM 1386 O O . LEU D 2 5 ? 17.797 16.442 77.357 1.00 49.19 5 LEU D O 1
ATOM 1391 N N . LYS D 2 6 ? 19.682 17.034 78.459 1.00 48.68 6 LYS D N 1
ATOM 1392 C CA . LYS D 2 6 ? 19.721 18.386 77.944 1.00 48.08 6 LYS D CA 1
ATOM 1393 C C . LYS D 2 6 ? 20.052 18.471 76.463 1.00 47.10 6 LYS D C 1
ATOM 1394 O O . LYS D 2 6 ? 19.589 19.380 75.770 1.00 45.94 6 LYS D O 1
ATOM 1400 N N . LYS D 2 7 ? 20.867 17.537 75.985 1.00 45.96 7 LYS D N 1
ATOM 1401 C CA . LYS D 2 7 ? 21.264 17.521 74.583 1.00 45.23 7 LYS D CA 1
ATOM 1402 C C . LYS D 2 7 ? 20.119 16.996 73.720 1.00 44.03 7 LYS D C 1
ATOM 1403 O O . LYS D 2 7 ? 20.013 17.333 72.541 1.00 44.57 7 LYS D O 1
ATOM 1409 N N . GLN D 2 8 ? 19.255 16.179 74.314 1.00 42.20 8 GLN D N 1
ATOM 1410 C CA . GLN D 2 8 ? 18.121 15.623 73.583 1.00 41.02 8 GLN D CA 1
ATOM 1411 C C . GLN D 2 8 ? 16.981 16.618 73.503 1.00 37.50 8 GLN D C 1
ATOM 1412 O O . GLN D 2 8 ? 16.191 16.599 72.567 1.00 37.33 8 GLN D O 1
ATOM 1418 N N . LEU D 2 9 ? 16.894 17.483 74.500 1.00 33.34 9 LEU D N 1
ATOM 1419 C CA . LEU D 2 9 ? 15.850 18.489 74.509 1.00 31.09 9 LEU D CA 1
ATOM 1420 C C . LEU D 2 9 ? 16.279 19.617 73.590 1.00 28.67 9 LEU D C 1
ATOM 1421 O O . LEU D 2 9 ? 15.458 20.242 72.917 1.00 27.77 9 LEU D O 1
ATOM 1426 N N . ALA D 2 10 ? 17.583 19.855 73.550 1.00 26.95 10 ALA D N 1
ATOM 1427 C CA . ALA D 2 10 ? 18.122 20.907 72.713 1.00 26.77 10 ALA D CA 1
ATOM 1428 C C . ALA D 2 10 ? 17.781 20.674 71.244 1.00 26.98 10 ALA D C 1
ATOM 1429 O O . ALA D 2 10 ? 17.163 21.516 70.608 1.00 24.90 10 ALA D O 1
ATOM 1431 N N . GLU D 2 11 ? 18.168 19.527 70.702 1.00 28.55 11 GLU D N 1
ATOM 1432 C CA . GLU D 2 11 ? 17.875 19.266 69.301 1.00 30.92 11 GLU D CA 1
ATOM 1433 C C . GLU D 2 11 ? 16.371 19.108 69.115 1.00 30.58 11 GLU D C 1
ATOM 1434 O O . GLU D 2 11 ? 15.819 19.490 68.083 1.00 28.29 11 GLU D O 1
ATOM 1440 N N . LEU D 2 12 ? 15.708 18.579 70.136 1.00 30.00 12 LEU D N 1
ATOM 1441 C CA . LEU D 2 12 ? 14.265 18.408 70.092 1.00 30.12 12 LEU D CA 1
ATOM 1442 C C . LEU D 2 12 ? 13.627 19.796 69.997 1.00 31.28 12 LEU D C 1
ATOM 1443 O O . LEU D 2 12 ? 12.610 19.982 69.326 1.00 32.58 12 LEU D O 1
ATOM 1448 N N . ALA D 2 13 ? 14.230 20.776 70.665 1.00 31.30 13 ALA D N 1
ATOM 1449 C CA . ALA D 2 13 ? 13.700 22.132 70.631 1.00 31.13 13 ALA D CA 1
ATOM 1450 C C . ALA D 2 13 ? 13.928 22.734 69.247 1.00 32.09 13 ALA D C 1
ATOM 1451 O O . ALA D 2 13 ? 13.061 23.410 68.689 1.00 31.53 13 ALA D O 1
ATOM 1453 N N . LEU D 2 14 ? 15.103 22.481 68.690 1.00 32.60 14 LEU D N 1
ATOM 1454 C CA . LEU D 2 14 ? 15.428 22.994 67.376 1.00 33.74 14 LEU D CA 1
ATOM 1455 C C . LEU D 2 14 ? 14.494 22.349 66.358 1.00 34.54 14 LEU D C 1
ATOM 1456 O O . LEU D 2 14 ? 13.878 23.033 65.544 1.00 37.34 14 LEU D O 1
ATOM 1461 N N . ALA D 2 15 ? 14.385 21.029 66.418 1.00 31.67 15 ALA D N 1
ATOM 1462 C CA . ALA D 2 15 ? 13.519 20.290 65.514 1.00 32.60 15 ALA D CA 1
ATOM 1463 C C . ALA D 2 15 ? 12.090 20.805 65.599 1.00 33.07 15 ALA D C 1
ATOM 1464 O O . ALA D 2 15 ? 11.366 20.815 64.607 1.00 32.10 15 ALA D O 1
ATOM 1466 N N . GLY D 2 16 ? 11.692 21.230 66.795 1.00 33.71 16 GLY D N 1
ATOM 1467 C CA . GLY D 2 16 ? 10.340 21.715 67.004 1.00 34.84 16 GLY D CA 1
ATOM 1468 C C . GLY D 2 16 ? 10.026 23.075 66.415 1.00 34.91 16 GLY D C 1
ATOM 1469 O O . GLY D 2 16 ? 8.886 23.327 66.021 1.00 35.71 16 GLY D O 1
ATOM 1470 N N . THR D 2 17 ? 11.020 23.958 66.362 1.00 35.02 17 THR D N 1
ATOM 1471 C CA . THR D 2 17 ? 10.817 25.292 65.805 1.00 35.29 17 THR D CA 1
ATOM 1472 C C . THR D 2 17 ? 10.284 25.179 64.380 1.00 37.00 17 THR D C 1
ATOM 1473 O O . THR D 2 17 ? 9.702 26.124 63.843 1.00 38.13 17 THR D O 1
ATOM 1477 N N . GLY D 2 18 ? 10.491 24.015 63.774 1.00 38.12 18 GLY D N 1
ATOM 1478 C CA . GLY D 2 18 ? 10.026 23.790 62.421 1.00 38.97 18 GLY D CA 1
ATOM 1479 C C . GLY D 2 18 ? 8.660 23.132 62.388 1.00 41.26 18 GLY D C 1
ATOM 1480 O O . GLY D 2 18 ? 8.177 22.748 61.327 1.00 40.90 18 GLY D O 1
ATOM 1481 N N . HIS D 2 19 ? 8.039 22.981 63.552 1.00 42.71 19 HIS D N 1
ATOM 1482 C CA . HIS D 2 19 ? 6.713 22.379 63.623 1.00 44.74 19 HIS D CA 1
ATOM 1483 C C . HIS D 2 19 ? 5.728 23.243 64.405 1.00 45.86 19 HIS D C 1
ATOM 1484 O O . HIS D 2 19 ? 4.757 22.743 64.972 1.00 46.21 19 HIS D O 1
ATOM 1491 N N . HIS D 2 20 ? 5.991 24.545 64.438 1.00 46.85 20 HIS D N 1
ATOM 1492 C CA . HIS D 2 20 ? 5.116 25.493 65.115 1.00 47.21 20 HIS D CA 1
ATOM 1493 C C . HIS D 2 20 ? 5.025 25.294 66.626 1.00 46.85 20 HIS D C 1
ATOM 1494 O O . HIS D 2 20 ? 4.025 25.651 67.251 1.00 46.33 20 HIS D O 1
ATOM 1501 N N . CYS D 2 21 ? 6.076 24.724 67.205 1.00 46.10 21 CYS D N 1
ATOM 1502 C CA . CYS D 2 21 ? 6.135 24.494 68.641 1.00 44.05 21 CYS D CA 1
ATOM 1503 C C . CYS D 2 21 ? 7.023 25.558 69.243 1.00 42.56 21 CYS D C 1
ATOM 1504 O O . CYS D 2 21 ? 7.841 25.277 70.115 1.00 41.00 21 CYS D O 1
ATOM 1507 N N . HIS D 2 22 ? 6.865 26.784 68.761 1.00 42.70 22 HIS D N 1
ATOM 1508 C CA . HIS D 2 22 ? 7.658 27.900 69.243 1.00 42.78 22 HIS D CA 1
ATOM 1509 C C . HIS D 2 22 ? 7.506 28.098 70.751 1.00 42.99 22 HIS D C 1
ATOM 1510 O O . HIS D 2 22 ? 8.405 28.611 71.416 1.00 41.25 22 HIS D O 1
ATOM 1517 N N . GLN D 2 23 ? 6.371 27.670 71.289 1.00 42.93 23 GLN D N 1
ATOM 1518 C CA . GLN D 2 23 ? 6.098 27.811 72.713 1.00 43.66 23 GLN D CA 1
ATOM 1519 C C . GLN D 2 23 ? 6.921 26.807 73.525 1.00 42.59 23 GLN D C 1
ATOM 1520 O O . GLN D 2 23 ? 7.500 27.150 74.560 1.00 41.80 23 GLN D O 1
ATOM 1526 N N . GLU D 2 24 ? 6.973 25.569 73.041 1.00 40.41 24 GLU D N 1
ATOM 1527 C CA . GLU D 2 24 ? 7.719 24.507 73.701 1.00 38.09 24 GLU D CA 1
ATOM 1528 C C . GLU D 2 24 ? 9.222 24.707 73.555 1.00 36.31 24 GLU D C 1
ATOM 1529 O O . GLU D 2 24 ? 9.994 24.378 74.454 1.00 35.83 24 GLU D O 1
ATOM 1535 N N . ALA D 2 25 ? 9.634 25.247 72.415 1.00 34.75 25 ALA D N 1
ATOM 1536 C CA . ALA D 2 25 ? 11.045 25.500 72.162 1.00 34.82 25 ALA D CA 1
ATOM 1537 C C . ALA D 2 25 ? 11.544 26.602 73.089 1.00 34.17 25 ALA D C 1
ATOM 1538 O O . ALA D 2 25 ? 12.736 26.702 73.366 1.00 33.91 25 ALA D O 1
ATOM 1540 N N . ALA D 2 26 ? 10.624 27.430 73.567 1.00 33.72 26 ALA D N 1
ATOM 1541 C CA . ALA D 2 26 ? 10.984 28.521 74.461 1.00 34.17 26 ALA D CA 1
ATOM 1542 C C . ALA D 2 26 ? 11.147 28.006 75.889 1.00 33.79 26 ALA D C 1
ATOM 1543 O O . ALA D 2 26 ? 12.048 28.439 76.608 1.00 31.74 26 ALA D O 1
ATOM 1545 N N . SER D 2 27 ? 10.279 27.084 76.301 1.00 33.89 27 SER D N 1
ATOM 1546 C CA . SER D 2 27 ? 10.376 26.519 77.645 1.00 33.57 27 SER D CA 1
ATOM 1547 C C . SER D 2 27 ? 11.738 25.855 77.771 1.00 32.14 27 SER D C 1
ATOM 1548 O O . SER D 2 27 ? 12.443 26.016 78.772 1.00 32.68 27 SER D O 1
ATOM 1551 N N . ILE D 2 28 ? 12.097 25.105 76.737 1.00 29.81 28 ILE D N 1
ATOM 1552 C CA . ILE D 2 28 ? 13.365 24.396 76.709 1.00 27.67 28 ILE D CA 1
ATOM 1553 C C . ILE D 2 28 ? 14.518 25.389 76.699 1.00 27.99 28 ILE D C 1
ATOM 1554 O O . ILE D 2 28 ? 15.401 25.337 77.557 1.00 28.30 28 ILE D O 1
ATOM 1559 N N . ALA D 2 29 ? 14.492 26.310 75.745 1.00 28.45 29 ALA D N 1
ATOM 1560 C CA . ALA D 2 29 ? 15.534 27.328 75.625 1.00 29.99 29 ALA D CA 1
ATOM 1561 C C . ALA D 2 29 ? 15.765 28.075 76.943 1.00 30.54 29 ALA D C 1
ATOM 1562 O O . ALA D 2 29 ? 16.907 28.264 77.370 1.00 30.62 29 ALA D O 1
ATOM 1564 N N . ASP D 2 30 ? 14.686 28.493 77.595 1.00 31.41 30 ASP D N 1
ATOM 1565 C CA . ASP D 2 30 ? 14.826 29.223 78.850 1.00 33.87 30 ASP D CA 1
ATOM 1566 C C . ASP D 2 30 ? 15.514 28.381 79.905 1.00 35.14 30 ASP D C 1
ATOM 1567 O O . ASP D 2 30 ? 16.365 28.876 80.639 1.00 36.93 30 ASP D O 1
ATOM 1572 N N . TRP D 2 31 ? 15.149 27.106 79.985 1.00 37.05 31 TRP D N 1
ATOM 1573 C CA . TRP D 2 31 ? 15.769 26.230 80.965 1.00 36.71 31 TRP D CA 1
ATOM 1574 C C . TRP D 2 31 ? 17.234 26.032 80.627 1.00 38.16 31 TRP D C 1
ATOM 1575 O O . TRP D 2 31 ? 18.083 26.040 81.511 1.00 40.44 31 TRP D O 1
ATOM 1586 N N . LEU D 2 32 ? 17.537 25.852 79.348 1.00 39.16 32 LEU D N 1
ATOM 1587 C CA . LEU D 2 32 ? 18.924 25.663 78.951 1.00 42.42 32 LEU D CA 1
ATOM 1588 C C . LEU D 2 32 ? 19.736 26.938 79.181 1.00 44.93 32 LEU D C 1
ATOM 1589 O O . LEU D 2 32 ? 20.961 26.894 79.274 1.00 46.28 32 LEU D O 1
ATOM 1594 N N . ALA D 2 33 ? 19.046 28.070 79.287 1.00 47.93 33 ALA D N 1
ATOM 1595 C CA . ALA D 2 33 ? 19.703 29.358 79.507 1.00 50.52 33 ALA D CA 1
ATOM 1596 C C . ALA D 2 33 ? 20.641 29.371 80.714 1.00 52.63 33 ALA D C 1
ATOM 1597 O O . ALA D 2 33 ? 21.634 30.097 80.720 1.00 52.70 33 ALA D O 1
ATOM 1599 N N . GLN D 2 34 ? 20.331 28.577 81.735 1.00 55.96 34 GLN D N 1
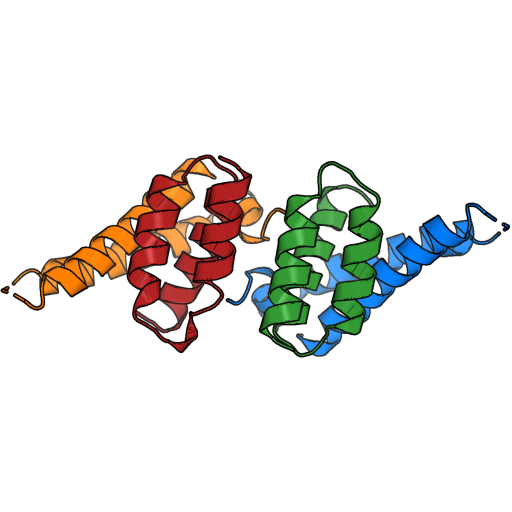ATOM 1600 C CA . GLN D 2 34 ? 21.171 28.525 82.931 1.00 59.53 34 GLN D CA 1
ATOM 1601 C C . GLN D 2 34 ? 22.590 28.056 82.609 1.00 61.23 34 GLN D C 1
ATOM 1602 O O . GLN D 2 34 ? 23.557 28.786 82.811 1.00 61.10 34 GLN D O 1
ATOM 1608 N N . GLU D 2 35 ? 22.704 26.830 82.112 1.00 63.66 35 GLU D N 1
ATOM 1609 C CA . GLU D 2 35 ? 24.002 26.264 81.739 1.00 66.31 35 GLU D CA 1
ATOM 1610 C C . GLU D 2 35 ? 24.735 27.269 80.834 1.00 67.52 35 GLU D C 1
ATOM 1611 O O . GLU D 2 35 ? 24.143 27.757 79.874 1.00 67.57 35 GLU D O 1
ATOM 1617 N N . GLU D 2 36 ? 25.996 27.591 81.135 1.00 68.78 36 GLU D N 1
ATOM 1618 C CA . GLU D 2 36 ? 26.722 28.542 80.287 1.00 69.54 36 GLU D CA 1
ATOM 1619 C C . GLU D 2 36 ? 27.332 27.805 79.091 1.00 69.09 36 GLU D C 1
ATOM 1620 O O . GLU D 2 36 ? 27.726 28.421 78.111 1.00 68.90 36 GLU D O 1
ATOM 1626 N N . CYS D 2 37 ? 27.403 26.483 79.188 1.00 68.40 37 CYS D N 1
ATOM 1627 C CA . CYS D 2 37 ? 27.931 25.703 78.098 1.00 68.33 37 CYS D CA 1
ATOM 1628 C C . CYS D 2 37 ? 26.994 25.795 76.900 1.00 66.77 37 CYS D C 1
ATOM 1629 O O . CYS D 2 37 ? 27.398 26.125 75.801 1.00 66.02 37 CYS D O 1
ATOM 1632 N N . MET D 2 38 ? 25.724 25.511 77.171 1.00 65.99 38 MET D N 1
ATOM 1633 C CA . MET D 2 38 ? 24.654 25.508 76.166 1.00 64.79 38 MET D CA 1
ATOM 1634 C C . MET D 2 38 ? 24.444 26.865 75.444 1.00 64.56 38 MET D C 1
ATOM 1635 O O . MET D 2 38 ? 23.701 26.930 74.459 1.00 64.60 38 MET D O 1
ATOM 1640 N N . ALA D 2 39 ? 25.095 27.932 75.921 1.00 63.85 39 ALA D N 1
ATOM 1641 C CA . ALA D 2 39 ? 24.946 29.252 75.320 1.00 62.53 39 ALA D CA 1
ATOM 1642 C C . ALA D 2 39 ? 25.345 29.304 73.861 1.00 61.43 39 ALA D C 1
ATOM 1643 O O . ALA D 2 39 ? 26.469 29.670 73.531 1.00 61.55 39 ALA D O 1
ATOM 1645 N N . GLU D 2 40 ? 24.402 28.976 72.985 1.00 59.25 40 GLU D N 1
ATOM 1646 C CA . GLU D 2 40 ? 24.628 28.990 71.536 1.00 57.64 40 GLU D CA 1
ATOM 1647 C C . GLU D 2 40 ? 23.622 28.007 70.997 1.00 56.16 40 GLU D C 1
ATOM 1648 O O . GLU D 2 40 ? 23.135 28.155 69.880 1.00 56.61 40 GLU D O 1
ATOM 1650 N N . CYS D 2 41 ? 23.333 26.982 71.794 1.00 53.97 41 CYS D N 1
ATOM 1651 C CA . CYS D 2 41 ? 22.336 25.994 71.410 1.00 52.23 41 CYS D CA 1
ATOM 1652 C C . CYS D 2 41 ? 21.041 26.758 71.505 1.00 49.57 41 CYS D C 1
ATOM 1653 O O . CYS D 2 41 ? 20.187 26.681 70.632 1.00 49.25 41 CYS D O 1
ATOM 1656 N N . VAL D 2 42 ? 20.921 27.497 72.601 1.00 46.58 42 VAL D N 1
ATOM 1657 C CA . VAL D 2 42 ? 19.738 28.290 72.865 1.00 44.42 42 VAL D CA 1
ATOM 1658 C C . VAL D 2 42 ? 19.652 29.375 71.808 1.00 42.57 42 VAL D C 1
ATOM 1659 O O . VAL D 2 42 ? 18.568 29.757 71.372 1.00 41.12 42 VAL D O 1
ATOM 1663 N N . THR D 2 43 ? 20.811 29.862 71.385 1.00 39.78 43 THR D N 1
ATOM 1664 C CA . THR D 2 43 ? 20.853 30.901 70.365 1.00 37.48 43 THR D CA 1
ATOM 1665 C C . THR D 2 43 ? 20.243 30.386 69.075 1.00 35.55 43 THR D C 1
ATOM 1666 O O . THR D 2 43 ? 19.442 31.065 68.446 1.00 31.13 43 THR D O 1
ATOM 1670 N N . LEU D 2 44 ? 20.623 29.175 68.692 1.00 33.66 44 LEU D N 1
ATOM 1671 C CA . LEU D 2 44 ? 20.107 28.577 67.477 1.00 32.37 44 LEU D CA 1
ATOM 1672 C C . LEU D 2 44 ? 18.639 28.219 67.631 1.00 32.09 44 LEU D C 1
ATOM 1673 O O . LEU D 2 44 ? 17.853 28.389 66.702 1.00 31.28 44 LEU D O 1
ATOM 1678 N N . ILE D 2 45 ? 18.262 27.727 68.806 1.00 29.60 45 ILE D N 1
ATOM 1679 C CA . ILE D 2 45 ? 16.873 27.388 69.044 1.00 30.31 45 ILE D CA 1
ATOM 1680 C C . ILE D 2 45 ? 16.049 28.661 68.902 1.00 31.59 45 ILE D C 1
ATOM 1681 O O . ILE D 2 45 ? 14.992 28.671 68.272 1.00 32.58 45 ILE D O 1
ATOM 1686 N N . ARG D 2 46 ? 16.554 29.739 69.488 1.00 33.02 46 ARG D N 1
ATOM 1687 C CA . ARG D 2 46 ? 15.872 31.025 69.453 1.00 34.27 46 ARG D CA 1
ATOM 1688 C C . ARG D 2 46 ? 15.786 31.679 68.076 1.00 34.22 46 ARG D C 1
ATOM 1689 O O . ARG D 2 46 ? 14.717 32.129 67.656 1.00 33.37 46 ARG D O 1
ATOM 1697 N N . LEU D 2 47 ? 16.911 31.728 67.376 1.00 33.78 47 LEU D N 1
ATOM 1698 C CA . LEU D 2 47 ? 16.954 32.331 66.051 1.00 33.00 47 LEU D CA 1
ATOM 1699 C C . LEU D 2 47 ? 16.029 31.548 65.116 1.00 33.82 47 LEU D C 1
ATOM 1700 O O . LEU D 2 47 ? 15.308 32.130 64.297 1.00 30.92 47 LEU D O 1
ATOM 1705 N N . SER D 2 48 ? 16.058 30.223 65.249 1.00 32.86 48 SER D N 1
ATOM 1706 C CA . SER D 2 48 ? 15.240 29.342 64.422 1.00 32.43 48 SER D CA 1
ATOM 1707 C C . SER D 2 48 ? 13.765 29.610 64.675 1.00 33.04 48 SER D C 1
ATOM 1708 O O . SER D 2 48 ? 12.967 29.685 63.748 1.00 31.96 48 SER D O 1
ATOM 1711 N N . SER D 2 49 ? 13.407 29.766 65.941 1.00 34.25 49 SER D N 1
ATOM 1712 C CA . SER D 2 49 ? 12.021 30.025 66.304 1.00 36.18 49 SER D CA 1
ATOM 1713 C C . SER D 2 49 ? 11.533 31.359 65.728 1.00 38.96 49 SER D C 1
ATOM 1714 O O . SER D 2 49 ? 10.427 31.447 65.193 1.00 38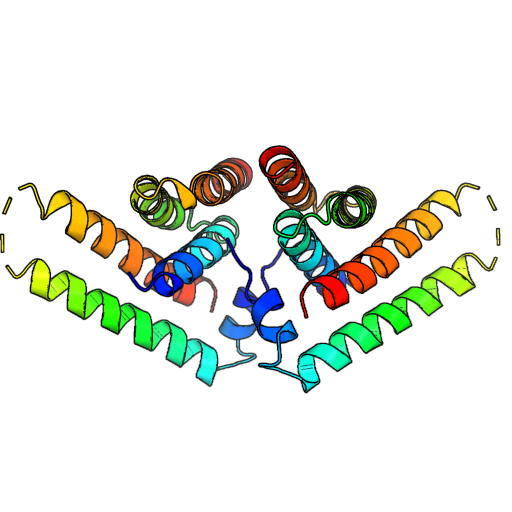.93 49 SER D O 1
ATOM 1717 N N . LEU D 2 50 ? 12.363 32.394 65.842 1.00 41.14 50 LEU D N 1
ATOM 1718 C CA . LEU D 2 50 ? 12.012 33.712 65.329 1.00 43.02 50 LEU D CA 1
ATOM 1719 C C . LEU D 2 50 ? 11.832 33.695 63.820 1.00 44.99 50 LEU D C 1
ATOM 1720 O O . LEU D 2 50 ? 10.975 34.399 63.288 1.00 46.01 50 LEU D O 1
ATOM 1725 N N . MET D 2 51 ? 12.640 32.891 63.132 1.00 46.23 51 MET D N 1
ATOM 1726 C CA . MET D 2 51 ? 12.563 32.804 61.677 1.00 46.85 51 MET D CA 1
ATOM 1727 C C . MET D 2 51 ? 11.269 32.153 61.197 1.00 48.68 51 MET D C 1
ATOM 1728 O O . MET D 2 51 ? 10.612 32.675 60.296 1.00 49.27 51 MET D O 1
ATOM 1733 N N . ASN D 2 52 ? 10.898 31.022 61.793 1.00 51.23 52 ASN D N 1
ATOM 1734 C CA . ASN D 2 52 ? 9.673 30.329 61.393 1.00 52.69 52 ASN D CA 1
ATOM 1735 C C . ASN D 2 52 ? 8.439 31.167 61.684 1.00 53.37 52 ASN D C 1
ATOM 1736 O O . ASN D 2 52 ? 7.456 31.117 60.948 1.00 54.41 52 ASN D O 1
ATOM 1741 N N . GLN D 2 53 ? 8.497 31.939 62.761 1.00 54.64 53 GLN D N 1
ATOM 1742 C CA . GLN D 2 53 ? 7.383 32.786 63.161 1.00 56.03 53 GLN D CA 1
ATOM 1743 C C . GLN D 2 53 ? 7.156 33.925 62.175 1.00 57.03 53 GLN D C 1
ATOM 1744 O O . GLN D 2 53 ? 7.977 34.086 61.245 1.00 57.90 53 GLN D O 1
#

Foldseek 3Di:
DDDPVLVCLQPPPVPVNVVVLVVLVVVLVVLVVVCCVCVCVSVVVNCVSVVVVVVSVVRD/DPPVVLVVLLVVLQVCLQVVNLVSSVVSLVVCVVDDVCVVSSVNSVVSNVVSD/DDDPVLVCLVPVPVVVLVVVLVVLVVVLVVLVVVCCVCVVVSVVVNVVSVVVNVVSVVSD/DPVVVLVVLLVVLQVCLQVPVLVSNVVSLVVCVVDPVCVVSSVNSVVSNVVSD

Organism: Aeromonas hydrophila (NCBI:txid644)

Solvent-accessible surface area: 11592 Å² total; per-residue (Å²): 78,64,6,6,0,19,59,36,7,69,53,88,30,88,85,18,22,160,95,4,74,49,71,0,61,124,6,19,23,56,0,110,169,94,34,163,161,82,94,107,68,61,84,49,21,6,71,0,0,82,6,0,24,60,0,10,100,120,9,152,51,85,79,102,7,30,29,38,1,3,8,0,0,29,9,0,1,46,71,155,1,47,145,26,0,47,34,0,1,56,11,0,46,94,63,162,98,6,56,33,15,12,41,20,4,104,39,7,18,131,90,77,105,72,54,8,6,0,14,53,39,6,71,55,84,29,93,86,16,23,161,78,1,84,51,87,1,58,114,11,30,30,58,0,98,158,85,40,178,166,86,104,113,90,48,77,45,14,3,68,0,0,78,4,0,25,63,0,8,108,114,12,146,147,87,98,103,11,10,40,33,0,4,15,0,0,27,6,0,2,47,61,152,0,47,156,20,1,45,34,0,1,63,14,1,54,86,51,159,102,14,64,30,17,11,42,20,4,104,49,10,19,136,84,70,98